Protein 3BOG (pdb70)

Nearest PDB structures (foldseek):
  3bog-assembly2_B  TM=1.007E+00  e=7.372E-20  Hypogastrura harveyi
  2pne-assembly1_A  TM=9.931E-01  e=6.401E-17  Hypogastrura harveyi
  7jjv-assembly1_A  TM=3.876E-01  e=1.246E-04  unclassified Entomobryomorpha
  3bog-assembly2_B  TM=9.927E-01  e=2.547E-17  Hypogastrura harveyi
  2pne-assembly1_A  TM=1.001E+00  e=1.362E-16  Hypogastrura harveyi

Foldseek 3Di:
DEFAEFAAFAEQETEAWAEWAEAAAPHEWHATHEWHAGDAPGETYEWHEWHAYNPPQHTYFWHHWYPYPHTYYTHHTHGD/DEFAEWAAFAEQETEEWAEWAAAAAPHEWHATHEWHAGDAPGEWYEWHEWHAYNPPQHTYHWHFTHPYPHTHHTHHTHGD/DKEVHWWDPVMGMGWGAVIGWGWGYDPIGIGIGVGTD/DKAVHWWDCVKGMGWGAVIGIGWGHDPIGIGIGVGTD

Structure (mmCIF, N/CA/C/O backbone):
data_3BOG
#
_entry.id   3BOG
#
_cell.length_a   28.640
_cell.length_b   32.359
_cell.length_c   59.699
_cell.angle_alpha   88.62
_cell.angle_beta   89.31
_cell.angle_gamma   72.84
#
_symmetry.space_group_name_H-M   'P 1'
#
loop_
_entity.id
_entity.type
_entity.pdbx_description
1 polymer '6.5 kDa glycine-rich antifreeze protein'
2 polymer '6.5 kDa glycine-rich antifreeze protein'
3 non-polymer 'UNKNOWN LIGAND'
4 water water
#
loop_
_atom_site.group_PDB
_atom_site.id
_atom_site.type_symbol
_atom_site.label_atom_id
_atom_site.label_alt_id
_atom_site.label_comp_id
_atom_site.label_asym_id
_atom_site.label_entity_id
_atom_site.label_seq_id
_atom_site.pdbx_PDB_ins_code
_atom_site.Cartn_x
_atom_site.Cartn_y
_atom_site.Cartn_z
_atom_site.occupancy
_atom_site.B_iso_or_equiv
_atom_site.auth_seq_id
_atom_site.auth_comp_id
_atom_site.auth_asym_id
_atom_site.auth_atom_id
_atom_site.pdbx_PDB_model_num
ATOM 1 N N . CYS A 1 1 ? 22.872 17.342 8.447 1.00 15.68 1 CYS A N 1
ATOM 2 C CA . CYS A 1 1 ? 21.903 18.417 8.698 1.00 12.73 1 CYS A CA 1
ATOM 3 C C . CYS A 1 1 ? 20.549 17.767 9.045 1.00 8.46 1 CYS A C 1
ATOM 4 O O . CYS A 1 1 ? 20.343 16.567 8.790 1.00 9.10 1 CYS A O 1
ATOM 7 N N . LYS A 1 2 ? 19.642 18.520 9.653 1.00 7.98 2 LYS A N 1
ATOM 8 C CA . LYS A 1 2 ? 18.334 18.003 10.059 1.00 6.24 2 LYS A CA 1
ATOM 9 C C . LYS A 1 2 ? 17.350 19.132 10.040 1.00 7.37 2 LYS A C 1
ATOM 10 O O . LYS A 1 2 ? 17.710 20.328 10.267 1.00 9.52 2 LYS A O 1
ATOM 21 N N . GLY A 1 3 ? 16.092 18.854 9.777 1.00 7.01 3 GLY A N 1
ATOM 22 C CA . GLY A 1 3 ? 15.062 19.834 9.841 1.00 7.00 3 GLY A CA 1
ATOM 23 C C . GLY A 1 3 ? 14.823 20.329 11.25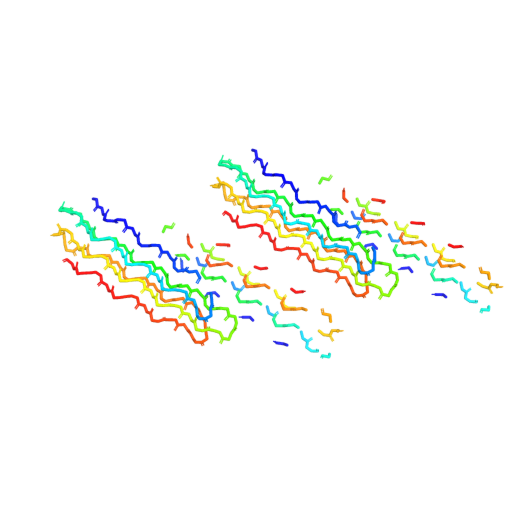1 1.00 6.23 3 GLY A C 1
ATOM 24 O O . GLY A 1 3 ? 15.221 19.692 12.253 1.00 6.95 3 GLY A O 1
ATOM 25 N N . ALA A 1 4 ? 14.156 21.472 11.372 1.00 5.90 4 ALA A N 1
ATOM 26 C CA . ALA A 1 4 ? 13.758 22.013 12.629 1.00 6.86 4 ALA A CA 1
ATOM 27 C C . ALA A 1 4 ? 12.849 21.078 13.377 1.00 5.31 4 ALA A C 1
ATOM 28 O O . ALA A 1 4 ? 12.018 20.374 12.776 1.00 7.60 4 ALA A O 1
ATOM 30 N N . ASP A 1 5 ? 12.946 21.042 14.694 1.00 5.10 5 ASP A N 1
ATOM 31 C CA . ASP A 1 5 ? 12.030 20.270 15.503 1.00 4.70 5 ASP A CA 1
ATOM 32 C C . ASP A 1 5 ? 10.728 21.025 15.669 1.00 4.59 5 ASP A C 1
ATOM 33 O O . ASP A 1 5 ? 10.682 22.258 15.665 1.00 6.03 5 ASP A O 1
ATOM 38 N N . GLY A 1 6 ? 9.647 20.301 15.869 1.00 4.73 6 GLY A N 1
ATOM 39 C CA . GLY A 1 6 ? 8.377 20.884 16.217 1.00 4.58 6 GLY A CA 1
ATOM 40 C C . GLY A 1 6 ? 8.369 21.405 17.633 1.00 4.55 6 GLY A C 1
ATOM 41 O O . GLY A 1 6 ? 9.023 20.846 18.542 1.00 4.69 6 GLY A O 1
ATOM 42 N N . ALA A 1 7 ? 7.631 22.479 17.887 1.00 4.24 7 ALA A N 1
ATOM 43 C CA . ALA A 1 7 ? 7.512 23.027 19.223 1.00 5.18 7 ALA A CA 1
ATOM 44 C C . ALA A 1 7 ? 6.920 22.032 20.191 1.00 4.78 7 ALA A C 1
ATOM 45 O O . ALA A 1 7 ? 5.916 21.340 19.879 1.00 5.25 7 ALA A O 1
ATOM 47 N N . HIS A 1 8 ? 7.499 21.910 21.376 1.00 4.63 8 HIS A N 1
ATOM 48 C CA . HIS A 1 8 ? 6.920 21.141 22.454 1.00 4.52 8 HIS A CA 1
ATOM 49 C C . HIS A 1 8 ? 5.640 21.740 22.910 1.00 4.96 8 HIS A C 1
ATOM 50 O O . HIS A 1 8 ? 5.536 22.962 23.077 1.00 6.73 8 HIS A O 1
ATOM 57 N N . GLY A 1 9 ? 4.643 20.917 23.193 1.00 4.76 9 GLY A N 1
ATOM 58 C CA . GLY A 1 9 ? 3.423 21.353 23.781 1.00 4.49 9 GLY A CA 1
ATOM 59 C C . GLY A 1 9 ? 3.613 21.807 25.213 1.00 5.34 9 GLY A C 1
ATOM 60 O O . GLY A 1 9 ? 4.661 21.598 25.817 1.00 6.45 9 GLY A O 1
ATOM 61 N N . VAL A 1 10 ? 2.613 22.464 25.787 1.00 4.70 10 VAL A N 1
ATOM 62 C CA . VAL A 1 10 ? 2.709 23.065 27.104 1.00 5.62 10 VAL A CA 1
ATOM 63 C C . VAL A 1 10 ? 1.554 22.588 27.950 1.00 4.47 10 VAL A C 1
ATOM 64 O O . VAL A 1 10 ? 0.518 22.060 27.456 1.00 4.09 10 VAL A O 1
ATOM 74 N N . GLY A 1 12 ? -1.637 22.312 30.417 1.00 5.70 12 GLY A N 1
ATOM 75 C CA . GLY A 1 12 ? -2.923 22.933 30.388 1.00 4.85 12 GLY A CA 1
ATOM 76 C C . GLY A 1 12 ? -4.033 21.967 30.633 1.00 4.95 12 GLY A C 1
ATOM 77 O O . GLY A 1 12 ? -3.872 20.960 31.333 1.00 6.08 12 GLY A O 1
ATOM 78 N N . CYS A 1 13 ? -5.207 22.230 30.090 1.00 5.70 13 CYS A N 1
ATOM 79 C CA . CYS A 1 13 ? -6.355 21.364 30.255 1.00 5.57 13 CYS A CA 1
ATOM 80 C C . CYS A 1 13 ? -7.154 21.302 28.955 1.00 5.72 13 CYS A C 1
ATOM 81 O O . CYS A 1 13 ? -8.144 21.998 28.819 1.00 6.37 13 CYS A O 1
ATOM 84 N N . PRO A 1 14 ? -6.762 20.456 27.995 1.00 4.73 14 PRO A N 1
ATOM 85 C CA . PRO A 1 14 ? -5.673 19.507 28.074 1.00 4.68 14 PRO A CA 1
ATOM 86 C C . PRO A 1 14 ? -4.305 20.099 27.818 1.00 4.46 14 PRO A C 1
ATOM 87 O O . PRO A 1 14 ? -4.161 21.213 27.268 1.00 4.39 14 PRO A O 1
ATOM 91 N N . GLY A 1 15 ? -3.248 19.376 28.139 1.00 4.03 15 GLY A N 1
ATOM 92 C CA . GLY A 1 15 ? -1.937 19.718 27.653 1.00 4.02 15 GLY A CA 1
ATOM 93 C C . GLY A 1 15 ? -1.961 19.778 26.159 1.00 3.65 15 GLY A C 1
ATOM 94 O O . GLY A 1 15 ? -2.695 19.015 25.499 1.00 4.19 15 GLY A O 1
ATOM 95 N N . THR A 1 16 ? -1.197 20.687 25.543 1.00 3.78 16 THR A N 1
ATOM 96 C CA . THR A 1 16 ? -1.338 20.910 24.116 1.00 3.94 16 THR A CA 1
ATOM 97 C C . THR A 1 16 ? -0.509 19.897 23.329 1.00 3.57 16 THR A C 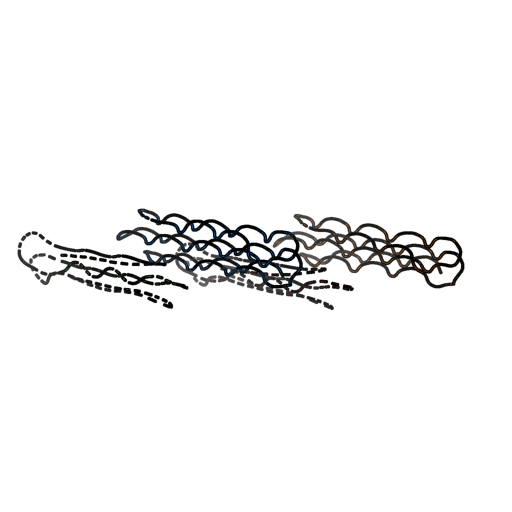1
ATOM 98 O O . THR A 1 16 ? 0.448 19.278 23.846 1.00 3.92 16 THR A O 1
ATOM 102 N N . ALA A 1 17 ? -0.872 19.667 22.077 1.00 4.14 17 ALA A N 1
ATOM 103 C CA . ALA A 1 17 ? -0.187 18.715 21.240 1.00 3.90 17 ALA A CA 1
ATOM 104 C C . ALA A 1 17 ? 1.188 19.213 20.893 1.00 3.90 17 ALA A C 1
ATOM 105 O O . ALA A 1 17 ? 1.381 20.407 20.566 1.00 4.95 17 ALA A O 1
ATOM 107 N N . GLY A 1 18 ? 2.184 18.350 20.873 1.00 3.82 18 GLY A N 1
ATOM 108 C CA . GLY A 1 18 ? 3.450 18.651 20.262 1.00 3.92 18 GLY A CA 1
ATOM 109 C C . GLY A 1 18 ? 3.286 18.817 18.782 1.00 3.42 18 GLY A C 1
ATOM 110 O O . GLY A 1 18 ? 2.454 18.154 18.153 1.00 4.54 18 GLY A O 1
ATOM 111 N N . ALA A 1 19 ? 4.068 19.697 18.160 1.00 4.25 19 ALA A N 1
ATOM 112 C CA . ALA A 1 19 ? 3.995 19.958 16.746 1.00 4.51 19 ALA A CA 1
ATOM 113 C C . ALA A 1 19 ? 4.788 18.940 15.947 1.00 3.95 19 ALA A C 1
ATOM 114 O O . ALA A 1 19 ? 5.820 18.431 16.401 1.00 4.01 19 ALA A O 1
ATOM 116 N N . ALA A 1 20 ? 4.387 18.618 14.712 1.00 5.29 20 ALA A N 1
ATOM 117 C CA . ALA A 1 20 ? 5.160 17.715 13.880 1.00 6.23 20 ALA A CA 1
ATOM 118 C C . ALA A 1 20 ? 6.519 18.305 13.580 1.00 6.38 20 ALA A C 1
ATOM 119 O O . ALA A 1 20 ? 6.658 19.527 13.403 1.00 6.93 20 ALA A O 1
ATOM 121 N N . GLY A 1 21 ? 7.550 17.480 13.501 1.00 5.61 21 GLY A N 1
ATOM 122 C CA . GLY A 1 21 ? 8.862 17.902 13.094 1.00 5.90 21 GLY A CA 1
ATOM 123 C C . GLY A 1 21 ? 8.860 18.334 11.662 1.00 5.42 21 GLY A C 1
ATOM 124 O O . GLY A 1 21 ? 8.047 17.885 10.845 1.00 7.01 21 GLY A O 1
ATOM 125 N N . SER A 1 22 ? 9.757 19.227 11.277 1.00 5.14 22 SER A N 1
ATOM 126 C CA . SER A 1 22 ? 9.858 19.671 9.894 1.00 6.00 22 SER A CA 1
ATOM 127 C C . SER A 1 22 ? 10.480 18.612 9.042 1.00 4.91 22 SER A C 1
ATOM 128 O O . SER A 1 22 ? 11.312 17.795 9.492 1.00 6.06 22 SER A O 1
ATOM 133 N N . VAL A 1 23 ? 10.127 18.581 7.771 1.00 5.95 23 VAL A N 1
ATOM 134 C CA . VAL A 1 23 ? 10.796 17.674 6.830 1.00 6.68 23 VAL A CA 1
ATOM 135 C C . VAL A 1 23 ? 12.245 18.079 6.722 1.00 7.22 23 VAL A C 1
ATOM 136 O O . VAL A 1 23 ? 12.583 19.276 6.788 1.00 8.46 23 VAL A O 1
ATOM 146 N N . GLY A 1 24 ? 13.149 17.146 6.551 1.00 7.04 24 GLY A N 1
ATOM 147 C CA . GLY A 1 24 ? 14.510 17.516 6.222 1.00 7.41 24 GLY A CA 1
ATOM 148 C C . GLY A 1 24 ? 14.620 18.250 4.913 1.00 6.99 24 GLY A C 1
ATOM 149 O O . GLY A 1 24 ? 13.905 17.926 3.953 1.00 8.06 24 GLY A O 1
ATOM 150 N N . GLY A 1 25 ? 15.492 19.245 4.811 1.00 7.29 25 GLY A N 1
ATOM 151 C CA . GLY A 1 25 ? 15.907 19.780 3.535 1.00 7.08 25 GLY A CA 1
ATOM 152 C C . GLY A 1 25 ? 16.573 18.721 2.693 1.00 6.85 25 GLY A C 1
ATOM 153 O O . GLY A 1 25 ? 16.892 17.640 3.179 1.00 7.45 25 GLY A O 1
ATOM 154 N N . PRO A 1 26 ? 16.766 18.997 1.416 1.00 6.21 26 PRO A N 1
ATOM 155 C CA . PRO A 1 26 ? 17.431 18.054 0.571 1.00 6.35 26 PRO A CA 1
ATOM 156 C C . PRO A 1 26 ? 18.740 17.593 1.171 1.00 6.48 26 PRO A C 1
ATOM 157 O O . PRO A 1 26 ? 19.637 18.399 1.433 1.00 8.42 26 PRO A O 1
ATOM 161 N N . GLY A 1 27 ? 18.912 16.300 1.414 1.00 7.14 27 GLY A N 1
ATOM 162 C CA . GLY A 1 27 ? 20.138 15.763 1.989 1.00 8.15 27 GLY A CA 1
ATOM 163 C C . GLY A 1 27 ? 20.182 15.726 3.495 1.00 8.22 27 GLY A C 1
ATOM 164 O O . GLY A 1 27 ? 21.202 15.338 4.050 1.00 8.39 27 GLY A O 1
ATOM 165 N N . CYS A 1 28 ? 19.110 16.101 4.189 1.00 6.80 28 CYS A N 1
ATOM 166 C CA . CYS A 1 28 ? 19.063 16.214 5.635 1.00 6.49 28 CYS A CA 1
ATOM 167 C C . CYS A 1 28 ? 18.081 15.249 6.262 1.00 6.31 28 CYS A C 1
ATOM 168 O O . CYS A 1 28 ? 17.120 14.808 5.620 1.00 7.86 28 CYS A O 1
ATOM 171 N N . ASP A 1 29 ? 18.263 14.957 7.542 1.00 5.69 29 ASP A N 1
ATOM 172 C CA . ASP A 1 29 ? 17.369 14.140 8.311 1.00 4.79 29 ASP A CA 1
ATOM 173 C C . ASP A 1 29 ? 16.119 14.924 8.706 1.00 5.23 29 ASP A C 1
ATOM 174 O O . ASP A 1 29 ? 16.114 16.171 8.699 1.00 6.09 29 ASP A O 1
ATOM 179 N N . GLY A 1 30 ? 15.051 14.234 9.094 1.00 5.82 30 GLY A N 1
ATOM 180 C CA . GLY A 1 30 ? 13.853 14.861 9.565 1.00 5.35 30 GLY A CA 1
ATOM 181 C C . GLY A 1 30 ? 13.968 15.482 10.935 1.00 5.60 30 GLY A C 1
ATOM 182 O O . GLY A 1 30 ? 14.748 15.042 11.780 1.00 6.45 30 GLY A O 1
ATOM 183 N N . GLY A 1 31 ? 13.215 16.550 11.198 1.00 5.84 31 GLY A N 1
ATOM 184 C CA . GLY A 1 31 ? 13.148 17.125 12.526 1.00 4.97 31 GLY A CA 1
ATOM 185 C C . GLY A 1 31 ? 12.302 16.295 13.461 1.00 4.04 31 GLY A C 1
ATOM 186 O O . GLY A 1 31 ? 11.400 15.548 13.024 1.00 5.54 31 GLY A O 1
ATOM 187 N N . HIS A 1 32 ? 12.541 16.391 14.758 1.00 3.77 32 HIS A N 1
ATOM 188 C CA . HIS A 1 32 ? 11.791 15.649 15.755 1.00 4.22 32 HIS A CA 1
ATOM 189 C C . HIS A 1 32 ? 10.474 16.295 16.050 1.00 3.65 32 HIS A C 1
ATOM 190 O O . HIS A 1 32 ? 10.368 17.543 16.079 1.00 4.59 32 HIS A O 1
ATOM 197 N N . GLY A 1 33 ? 9.453 15.515 16.342 1.00 4.77 33 GLY A N 1
ATOM 198 C CA . GLY A 1 33 ? 8.215 16.062 16.791 1.00 3.57 33 GLY A CA 1
ATOM 199 C C . GLY A 1 33 ? 8.311 16.617 18.191 1.00 4.03 33 GLY A C 1
ATOM 200 O O . GLY A 1 33 ? 9.120 16.150 19.012 1.00 4.94 33 GLY A O 1
ATOM 201 N N . GLY A 1 34 ? 7.533 17.624 18.521 1.00 3.49 34 GLY A N 1
ATOM 202 C CA . GLY A 1 34 ? 7.481 18.151 19.858 1.00 3.58 34 GLY A CA 1
ATOM 203 C C . GLY A 1 34 ? 6.835 17.179 20.815 1.00 3.06 34 GLY A C 1
ATOM 204 O O . GLY A 1 34 ? 5.948 16.372 20.447 1.00 3.54 34 GLY A O 1
ATOM 205 N N . ASN A 1 35 ? 7.226 17.223 22.078 1.00 3.14 35 ASN A N 1
ATOM 206 C CA . ASN A 1 35 ? 6.579 16.455 23.105 1.00 3.22 35 ASN A CA 1
ATOM 207 C C . ASN A 1 35 ? 5.187 17.025 23.374 1.00 3.78 35 ASN A C 1
ATOM 208 O O . ASN A 1 35 ? 4.923 18.201 23.124 1.00 5.60 35 ASN A O 1
ATOM 213 N N . GLY A 1 36 ? 4.266 16.233 23.886 1.00 3.41 36 GLY A N 1
ATOM 214 C CA . GLY A 1 36 ? 2.973 16.720 24.301 1.00 3.61 36 GLY A CA 1
ATOM 215 C C . GLY A 1 36 ? 2.989 17.376 25.645 1.00 4.16 36 GLY A C 1
ATOM 216 O O . GLY A 1 36 ? 3.776 16.994 26.517 1.00 4.78 36 GLY A O 1
ATOM 217 N N . GLY A 1 37 ? 2.155 18.388 25.871 1.00 3.92 37 GLY A N 1
ATOM 218 C CA . GLY A 1 37 ? 2.086 19.058 27.143 1.00 4.06 37 GLY A CA 1
ATOM 219 C C . GLY A 1 37 ? 1.444 18.206 28.218 1.00 3.06 37 GLY A C 1
ATOM 220 O O . GLY A 1 37 ? 0.576 17.378 27.943 1.00 4.10 37 GLY A O 1
ATOM 221 N N . ASN A 1 38 ? 1.802 18.401 29.462 1.00 4.07 38 ASN A N 1
ATOM 222 C CA . ASN A 1 38 ? 1.227 17.678 30.566 1.00 4.26 38 ASN A CA 1
ATOM 223 C C . ASN A 1 38 ? -0.095 18.270 30.992 1.00 4.22 38 ASN A C 1
ATOM 224 O O . ASN A 1 38 ? -0.296 19.469 30.975 1.00 5.97 38 ASN A O 1
ATOM 229 N N . GLY A 1 39 ? -1.036 17.452 31.424 1.00 4.52 39 GLY A N 1
ATOM 230 C CA . GLY A 1 39 ? -2.320 17.892 31.900 1.00 4.34 39 GLY A CA 1
ATOM 231 C C . GLY A 1 39 ? -2.343 18.227 33.365 1.00 4.46 39 GLY A C 1
ATOM 232 O O . GLY A 1 39 ? -1.711 17.561 34.181 1.00 5.59 39 GLY A O 1
ATOM 233 N N . ASN A 1 40 ? -3.082 19.254 33.754 1.00 4.58 40 ASN A N 1
ATOM 234 C CA . ASN A 1 40 ? -3.410 19.527 35.131 1.00 5.06 40 ASN A CA 1
ATOM 235 C C . ASN A 1 40 ? -4.358 18.414 35.635 1.00 4.53 40 ASN A C 1
ATOM 236 O O . ASN A 1 40 ? -4.839 17.572 34.844 1.00 5.44 40 ASN A O 1
ATOM 241 N N . PRO A 1 41 ? -4.587 18.322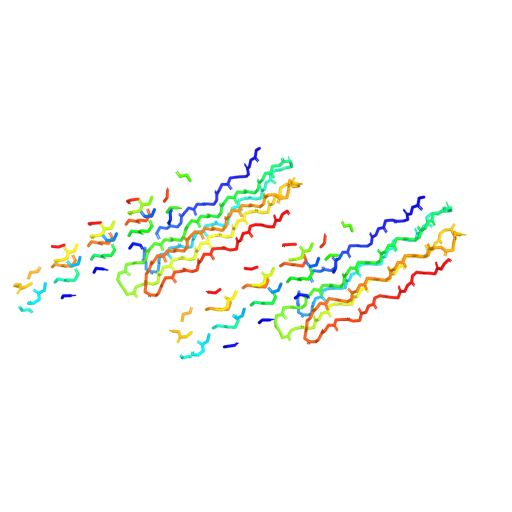 36.949 1.00 4.95 41 PRO A N 1
ATOM 242 C CA . PRO A 1 41 ? -5.421 17.255 37.487 1.00 5.46 41 PRO A CA 1
ATOM 243 C C . PRO A 1 41 ? -6.756 17.192 36.793 1.00 5.46 41 PRO A C 1
ATOM 244 O O . PRO A 1 41 ? -7.427 18.233 36.575 1.00 6.34 41 PRO A O 1
ATOM 248 N N . GLY A 1 42 ? -7.171 16.005 36.394 1.00 5.69 42 GLY A N 1
ATOM 249 C CA . GLY A 1 42 ? -8.442 15.783 35.744 1.00 6.26 42 GLY A CA 1
ATOM 250 C C . GLY A 1 42 ? -8.396 15.999 34.243 1.00 5.32 42 GLY A C 1
ATOM 251 O O . GLY A 1 42 ? -9.412 15.766 33.556 1.00 6.47 42 GLY A O 1
ATOM 252 N N . CYS A 1 43 ? -7.261 16.422 33.690 1.00 4.78 43 CYS A N 1
ATOM 253 C CA . CYS A 1 43 ? -7.112 16.866 32.306 1.00 5.04 43 CYS A CA 1
ATOM 254 C C . CYS A 1 43 ? -6.231 15.928 31.511 1.00 3.98 43 CYS A C 1
ATOM 255 O O . CYS A 1 43 ? -5.229 15.412 32.045 1.00 5.46 43 CYS A O 1
ATOM 258 N N . ALA A 1 44 ? -6.520 15.717 30.244 1.00 4.32 44 ALA A N 1
ATOM 259 C CA . ALA A 1 44 ? -5.702 14.909 29.376 1.00 3.68 44 ALA A CA 1
ATOM 260 C C . ALA A 1 44 ? -4.343 15.517 29.099 1.00 4.12 44 ALA A C 1
ATOM 261 O O . ALA A 1 44 ? -4.170 16.762 29.087 1.00 4.47 44 ALA A O 1
ATOM 263 N N . GLY A 1 45 ? -3.359 14.675 28.850 1.00 4.17 45 GLY A N 1
ATOM 264 C CA . GLY A 1 45 ? -2.107 15.052 28.288 1.00 4.03 45 GLY A CA 1
ATOM 265 C C . GLY A 1 45 ? -2.108 15.169 26.783 1.00 4.42 45 GLY A C 1
ATOM 266 O O . GLY A 1 45 ? -2.888 14.523 26.088 1.00 4.90 45 GLY A O 1
ATOM 267 N N . GLY A 1 46 ? -1.222 15.953 26.228 1.00 3.85 46 GLY A N 1
ATOM 268 C CA . GLY A 1 46 ? -1.144 16.130 24.794 1.00 3.98 46 GLY A CA 1
ATOM 269 C C . GLY A 1 46 ? -0.400 15.037 24.064 1.00 3.32 46 GLY A C 1
ATOM 270 O O . GLY A 1 46 ? 0.510 14.390 24.591 1.00 4.48 46 GLY A O 1
ATOM 271 N N . VAL A 1 47 ? -0.758 14.811 22.813 1.00 3.19 47 VAL A N 1
ATOM 272 C CA . VAL A 1 47 ? -0.067 13.900 21.950 1.00 3.13 47 VAL A CA 1
ATOM 273 C C . VAL A 1 47 ? 1.293 14.436 21.576 1.00 3.53 47 VAL A C 1
ATOM 274 O O . VAL A 1 47 ? 1.493 15.659 21.458 1.00 4.10 47 VAL A O 1
ATOM 278 N N . GLY A 1 48 ? 2.268 13.573 21.389 1.00 3.41 48 GLY A N 1
ATOM 279 C CA . GLY A 1 48 ? 3.507 13.936 20.766 1.00 2.82 48 GLY A CA 1
ATOM 280 C C . GLY A 1 48 ? 3.346 14.223 19.306 1.00 3.77 48 GLY A C 1
ATOM 281 O O . GLY A 1 48 ? 2.531 13.604 18.630 1.00 4.95 48 GLY A O 1
ATOM 282 N N . GLY A 1 49 ? 4.131 15.128 18.736 1.00 3.02 49 GLY A N 1
ATOM 283 C CA . GLY A 1 49 ? 4.103 15.395 17.328 1.00 4.20 49 GLY A CA 1
ATOM 284 C C . GLY A 1 49 ? 4.736 14.304 16.512 1.00 4.00 49 GLY 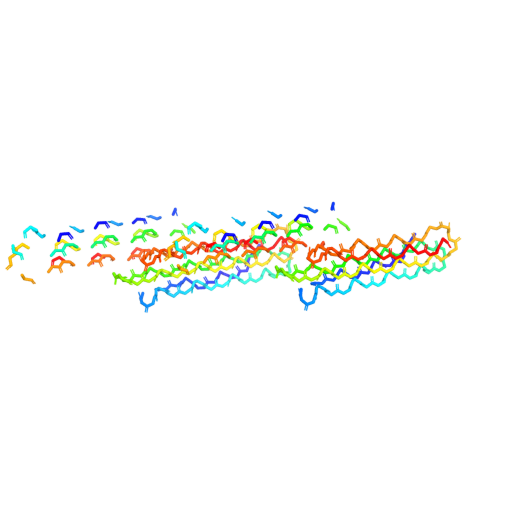A C 1
ATOM 285 O O . GLY A 1 49 ? 5.675 13.620 16.952 1.00 4.58 49 GLY A O 1
ATOM 286 N N . ALA A 1 50 ? 4.293 14.113 15.269 1.00 5.15 50 ALA A N 1
ATOM 287 C CA . ALA A 1 50 ? 4.952 13.180 14.357 1.00 6.09 50 ALA A CA 1
ATOM 288 C C . ALA A 1 50 ? 6.345 13.675 14.032 1.00 5.86 50 ALA A C 1
ATOM 289 O O . ALA A 1 50 ? 6.581 14.866 13.907 1.00 6.94 50 ALA A O 1
ATOM 291 N N . GLY A 1 51 ? 7.304 12.782 13.902 1.00 5.63 51 GLY A N 1
ATOM 292 C CA . GLY A 1 51 ? 8.585 13.162 13.345 1.00 5.44 51 GLY A CA 1
ATOM 293 C C . GLY A 1 51 ? 8.459 13.610 11.906 1.00 4.66 51 GLY A C 1
ATOM 294 O O . GLY A 1 51 ? 7.568 13.178 11.165 1.00 6.00 51 GLY A O 1
ATOM 295 N N . GLY A 1 52 ? 9.335 14.486 11.439 1.00 5.05 52 GLY A N 1
ATOM 296 C CA . GLY A 1 52 ? 9.362 14.913 10.055 1.00 5.64 52 GLY A CA 1
ATOM 297 C C . GLY A 1 52 ? 9.988 13.876 9.136 1.00 6.25 52 GLY A C 1
ATOM 298 O O . GLY A 1 52 ? 10.918 13.153 9.528 1.00 6.57 52 GLY A O 1
ATOM 299 N N . ALA A 1 53 ? 9.540 13.794 7.900 1.00 5.99 53 ALA A N 1
ATOM 300 C CA . ALA A 1 53 ? 10.126 12.902 6.932 1.00 6.16 53 ALA A CA 1
ATOM 301 C C . ALA A 1 53 ? 11.539 13.318 6.602 1.00 5.53 53 ALA A C 1
ATOM 302 O O . ALA A 1 53 ? 11.893 14.505 6.630 1.00 6.79 53 ALA A O 1
ATOM 304 N N . SER A 1 54 ? 12.382 12.378 6.235 1.00 6.95 54 SER A N 1
ATOM 305 C CA . SER A 1 54 ? 13.753 12.673 5.828 1.00 6.78 54 SER A CA 1
ATOM 306 C C . SER A 1 54 ? 13.801 13.437 4.493 1.00 7.78 54 SER A C 1
ATOM 307 O O . SER A 1 54 ? 12.868 13.388 3.686 1.00 8.81 54 SER A O 1
ATOM 312 N N . GLY A 1 55 ? 14.893 14.138 4.221 1.00 7.86 55 GLY A N 1
ATOM 313 C CA . GLY A 1 55 ? 15.164 14.775 2.942 1.00 7.71 55 GLY A CA 1
ATOM 314 C C . GLY A 1 55 ? 15.997 13.889 2.036 1.00 7.14 55 GLY A C 1
ATOM 315 O O . GLY A 1 55 ? 16.841 14.377 1.258 1.00 9.63 55 GLY A O 1
ATOM 316 N N . GLY A 1 56 ? 15.824 12.573 2.098 1.00 7.13 56 GLY A N 1
ATOM 317 C CA . GLY A 1 56 ? 16.493 11.602 1.239 1.00 7.95 56 GLY A CA 1
ATOM 318 C C . GLY A 1 56 ? 17.494 10.746 1.942 1.00 7.18 56 GLY A C 1
ATOM 319 O O . GLY A 1 56 ? 18.023 9.796 1.353 1.00 8.74 56 GLY A O 1
ATOM 320 N N . THR A 1 57 ? 17.806 10.992 3.213 1.00 7.48 57 THR A N 1
ATOM 321 C CA . THR A 1 57 ? 18.830 10.249 3.953 1.00 7.74 57 THR A CA 1
ATOM 322 C C . THR A 1 57 ? 18.319 8.933 4.504 1.00 9.02 57 THR A C 1
ATOM 323 O O . THR A 1 57 ? 19.108 8.072 4.871 1.00 11.23 57 THR A O 1
ATOM 327 N N . GLY A 1 58 ? 17.017 8.738 4.628 1.00 8.43 58 GLY A N 1
ATOM 328 C CA . GLY A 1 58 ? 16.466 7.568 5.280 1.00 8.31 58 GLY A CA 1
ATOM 329 C C . GLY A 1 58 ? 16.315 7.741 6.767 1.00 7.79 58 GLY A C 1
ATOM 330 O O . GLY A 1 58 ? 15.897 6.777 7.446 1.00 9.39 58 GLY A O 1
ATOM 331 N N . VAL A 1 59 ? 16.579 8.923 7.330 1.00 7.01 59 VAL A N 1
ATOM 332 C CA . VAL A 1 59 ? 16.504 9.165 8.754 1.00 7.18 59 VAL A CA 1
ATOM 333 C C . VAL A 1 59 ? 15.381 10.140 9.030 1.00 5.97 59 VAL A C 1
ATOM 334 O O . VAL A 1 59 ? 15.526 11.369 8.863 1.00 7.21 59 VAL A O 1
ATOM 338 N N . GLY A 1 60 ? 14.224 9.634 9.420 1.00 6.46 60 GLY A N 1
ATOM 339 C CA . GLY A 1 60 ? 13.113 10.456 9.813 1.00 6.68 60 GLY A CA 1
ATOM 340 C C . GLY A 1 60 ? 13.287 10.987 11.214 1.00 7.44 60 GLY A C 1
ATOM 341 O O . GLY A 1 60 ? 14.074 10.444 11.985 1.00 8.57 60 GLY A O 1
ATOM 342 N N . GLY A 1 61 ? 12.599 12.055 11.606 1.00 6.02 61 GLY A N 1
ATOM 343 C CA . GLY A 1 61 ? 12.625 12.511 12.975 1.00 4.83 61 GLY A CA 1
ATOM 344 C C . GLY A 1 61 ? 11.898 11.576 13.897 1.00 4.88 61 GLY A C 1
ATOM 345 O O . GLY A 1 61 ? 11.084 10.742 13.489 1.00 6.79 61 GLY A O 1
ATOM 346 N N . ARG A 1 62 ? 12.175 11.679 15.177 1.00 5.05 62 ARG A N 1
ATOM 347 C CA . ARG A 1 62 ? 11.453 10.928 16.184 1.00 5.01 62 ARG A CA 1
ATOM 348 C C . ARG A 1 62 ? 10.122 11.532 16.469 1.00 4.71 62 ARG A C 1
ATOM 349 O O . ARG A 1 62 ? 9.963 12.766 16.430 1.00 6.83 62 ARG A O 1
ATOM 357 N N . GLY A 1 63 ? 9.125 10.714 16.783 1.00 4.38 63 GLY A N 1
ATOM 358 C CA . GLY A 1 63 ? 7.895 11.182 17.320 1.00 4.15 63 GLY A CA 1
ATOM 359 C C . GLY A 1 63 ? 8.100 11.778 18.681 1.00 4.58 63 GLY A C 1
ATOM 360 O O . GLY A 1 63 ? 8.910 11.285 19.472 1.00 4.18 63 GLY A O 1
ATOM 361 N N . GLY A 1 64 ? 7.355 12.802 19.051 1.00 4.23 64 GLY A N 1
ATOM 362 C CA . GLY A 1 64 ? 7.437 13.386 20.361 1.00 4.21 64 GLY A CA 1
ATOM 363 C C . GLY A 1 64 ? 6.898 12.475 21.435 1.00 3.13 64 GLY A C 1
ATOM 364 O O . GLY A 1 64 ? 6.111 11.548 21.181 1.00 4.26 64 GLY A O 1
ATOM 365 N N . LYS A 1 65 ? 7.325 12.695 22.666 1.00 3.38 65 LYS A N 1
ATOM 366 C CA . LYS A 1 65 ? 6.847 11.968 23.819 1.00 4.40 65 LYS A CA 1
ATOM 367 C C . LYS A 1 65 ? 5.532 12.536 24.294 1.00 3.28 65 LYS A C 1
ATOM 368 O O . LYS A 1 65 ? 5.410 13.728 24.579 1.00 5.25 65 LYS A O 1
ATOM 374 N N . GLY A 1 66 ? 4.511 11.710 24.472 1.00 3.80 66 GLY A N 1
ATOM 375 C CA . GLY A 1 66 ? 3.229 12.165 24.956 1.00 4.09 66 GLY A CA 1
ATOM 376 C C . GLY A 1 66 ? 3.273 12.720 26.352 1.00 4.41 66 GLY A C 1
ATOM 377 O O . GLY A 1 66 ? 4.053 12.286 27.197 1.00 4.17 66 GLY A O 1
ATOM 378 N N . GLY A 1 67 ? 2.431 13.703 26.632 1.00 4.60 67 GLY A N 1
ATOM 379 C CA . GLY A 1 67 ? 2.332 14.303 27.927 1.00 4.73 67 GLY A CA 1
ATOM 380 C C . GLY A 1 67 ? 1.595 13.458 28.912 1.00 4.85 67 GLY A C 1
ATOM 381 O O . GLY A 1 67 ? 0.660 12.710 28.569 1.00 6.55 67 GLY A O 1
ATOM 382 N N . SER A 1 68 ? 1.944 13.492 30.184 1.00 6.22 68 SER A N 1
ATOM 383 C CA . SER A 1 68 ? 1.142 12.741 31.151 1.00 6.01 68 SER A CA 1
ATOM 384 C C . SER A 1 68 ? -0.076 13.528 31.490 1.00 6.21 68 SER A C 1
ATOM 385 O O . SER A 1 68 ? -0.162 14.742 31.263 1.00 8.48 68 SER A O 1
ATOM 388 N N . GLY A 1 69 ? -1.047 12.886 32.069 1.00 6.85 69 GLY A N 1
ATOM 389 C CA . GLY A 1 69 ? -2.277 13.493 32.431 1.00 6.24 69 GLY A CA 1
ATOM 390 C C . GLY A 1 69 ? -3.280 12.437 32.735 1.00 7.26 69 GLY A C 1
ATOM 391 O O . GLY A 1 69 ? -2.928 11.299 33.049 1.00 9.72 69 GLY A O 1
ATOM 392 N N . THR A 1 70 ? -4.542 12.785 32.632 1.00 6.95 70 THR A N 1
ATOM 393 C CA . THR A 1 70 ? -5.664 11.993 32.968 1.00 7.06 70 THR A CA 1
ATOM 394 C C . THR A 1 70 ? -6.605 12.036 31.752 1.00 5.36 70 THR A C 1
ATOM 395 O O . THR A 1 70 ? -7.560 12.835 31.725 1.00 6.20 70 THR A O 1
ATOM 399 N N . PRO A 1 71 ? -6.361 11.203 30.724 1.00 5.74 71 PRO A N 1
ATOM 400 C CA . PRO A 1 71 ? -5.242 10.286 30.559 1.00 7.02 71 PRO A CA 1
ATOM 401 C C . PRO A 1 71 ? -4.018 10.864 29.860 1.00 6.02 71 PRO A C 1
ATOM 402 O O . PRO A 1 71 ? -4.071 11.953 29.265 1.00 6.67 71 PRO A O 1
ATOM 406 N N . LYS A 1 72 ? -2.922 10.116 29.870 1.00 6.64 72 LYS A N 1
ATOM 407 C CA . LYS A 1 72 ? -1.696 10.461 29.177 1.00 7.54 72 LYS A CA 1
ATOM 408 C C . LYS A 1 72 ? -1.877 10.486 27.686 1.00 6.91 72 LYS A C 1
ATOM 409 O O . LYS A 1 72 ? -2.635 9.703 27.127 1.00 9.53 72 LYS A O 1
ATOM 414 N N . GLY A 1 73 ? -1.177 11.361 26.990 1.00 5.56 73 GLY A N 1
ATOM 415 C CA . GLY A 1 73 ? -1.167 11.401 25.546 1.00 5.12 73 GLY A CA 1
ATOM 416 C C . GLY A 1 73 ? -0.312 10.308 24.931 1.00 4.98 73 GLY A C 1
ATOM 417 O O . GLY A 1 73 ? 0.617 9.773 25.574 1.00 7.02 73 GLY A O 1
ATOM 418 N N . ALA A 1 74 ? -0.563 9.960 23.674 1.00 4.91 74 ALA A N 1
ATOM 419 C CA . ALA A 1 74 ? 0.267 9.031 22.925 1.00 4.29 74 ALA A CA 1
ATOM 420 C C . ALA A 1 74 ? 1.563 9.680 22.462 1.00 4.13 74 ALA A C 1
ATOM 421 O O . ALA A 1 74 ? 1.630 10.904 22.271 1.00 4.83 74 ALA A O 1
ATOM 423 N N . ASP A 1 75 ? 2.613 8.889 22.222 1.00 4.98 75 ASP A N 1
ATOM 424 C CA . ASP A 1 75 ? 3.771 9.342 21.508 1.00 4.31 75 ASP A CA 1
ATOM 425 C C . ASP A 1 75 ? 3.438 9.558 20.047 1.00 5.28 75 ASP A C 1
ATOM 426 O O . ASP A 1 75 ? 2.536 8.902 19.493 1.00 7.62 75 ASP A O 1
ATOM 431 N N . GLY A 1 76 ? 4.150 10.440 19.362 1.00 5.30 76 GLY A N 1
ATOM 432 C CA . GLY A 1 76 ? 3.946 10.649 17.952 1.00 5.72 76 GLY A CA 1
ATOM 433 C C . GLY A 1 76 ? 4.523 9.554 17.100 1.00 5.27 76 GLY A C 1
ATOM 434 O O . GLY A 1 76 ? 5.429 8.822 17.532 1.00 6.40 76 GLY A O 1
ATOM 435 N N . ALA A 1 77 ? 4.051 9.411 15.866 1.00 5.58 77 ALA A N 1
ATOM 436 C CA . ALA A 1 77 ? 4.680 8.542 14.867 1.00 5.46 77 ALA A CA 1
ATOM 437 C C . ALA A 1 77 ? 6.105 9.032 14.542 1.00 6.22 77 ALA A C 1
ATOM 438 O O . ALA A 1 77 ? 6.349 10.231 14.522 1.00 6.79 77 ALA A O 1
ATOM 440 N N . PRO A 1 78 ? 7.030 8.129 14.234 1.00 8.16 78 PRO A N 1
ATOM 441 C CA . PRO A 1 78 ? 8.312 8.592 13.680 1.00 8.39 78 PRO A CA 1
ATOM 442 C C . PRO A 1 78 ? 8.133 9.054 12.269 1.00 6.63 78 PRO A C 1
ATOM 443 O O . PRO A 1 78 ? 7.172 8.641 11.595 1.00 7.16 78 PRO A O 1
ATOM 447 N N . GLY A 1 79 ? 9.025 9.906 11.778 1.00 7.32 79 GLY A N 1
ATOM 448 C CA . GLY A 1 79 ? 8.974 10.385 10.447 1.00 6.95 79 GLY A CA 1
ATOM 449 C C . GLY A 1 79 ? 9.369 9.345 9.435 1.00 6.67 79 GLY A C 1
ATOM 450 O O . GLY A 1 79 ? 10.170 8.458 9.717 1.00 7.92 79 GLY A O 1
ATOM 451 N N . ALA A 1 80 ? 8.829 9.418 8.230 1.00 7.56 80 ALA A N 1
ATOM 452 C CA . ALA A 1 80 ? 9.149 8.488 7.177 1.00 7.82 80 ALA A CA 1
ATOM 453 C C . ALA A 1 80 ? 10.608 8.632 6.767 1.00 7.63 80 ALA A C 1
ATOM 454 O O . ALA A 1 80 ? 11.186 9.729 6.822 1.00 9.69 80 ALA A O 1
ATOM 456 N N . PRO A 1 81 ? 11.218 7.535 6.357 1.00 8.41 81 PRO A N 1
ATOM 457 C CA . PRO A 1 81 ? 12.600 7.576 5.879 1.00 10.24 81 PRO A CA 1
ATOM 458 C C . PRO A 1 81 ? 12.717 8.373 4.589 1.00 13.93 81 PRO A C 1
ATOM 459 O O . PRO A 1 81 ? 11.720 8.699 3.936 1.00 15.43 81 PRO A O 1
ATOM 464 N N . CYS B 1 1 ? 18.115 -0.215 -21.489 1.00 16.57 1 CYS B N 1
ATOM 465 C CA . CYS B 1 1 ? 17.267 0.918 -21.049 1.00 13.99 1 CYS B CA 1
ATOM 466 C C . CYS B 1 1 ? 15.844 0.434 -20.777 1.00 10.45 1 CYS B C 1
ATOM 467 O O . CYS B 1 1 ? 15.447 -0.660 -21.255 1.00 10.06 1 CYS B O 1
ATOM 470 N N . LYS B 1 2 ? 15.056 1.199 -20.027 1.00 8.73 2 LYS B N 1
ATOM 471 C CA . LYS B 1 2 ? 13.698 0.849 -19.698 1.00 7.44 2 LYS B CA 1
ATOM 472 C C . LYS B 1 2 ? 12.892 2.100 -19.528 1.00 6.27 2 LYS B C 1
ATOM 473 O O . LYS B 1 2 ? 13.402 3.183 -19.124 1.00 8.49 2 LYS B O 1
ATOM 484 N N . GLY B 1 3 ? 11.629 2.038 -19.800 1.00 6.57 3 GLY B N 1
ATOM 485 C CA . GLY B 1 3 ? 10.729 3.092 -19.499 1.00 5.92 3 GLY B CA 1
ATOM 486 C C . GLY B 1 3 ? 10.652 3.349 -18.021 1.00 5.28 3 GLY B C 1
ATOM 487 O O . GLY B 1 3 ? 10.904 2.438 -17.211 1.00 5.93 3 GLY B O 1
ATOM 488 N N . ALA B 1 4 ? 10.286 4.555 -17.615 1.00 5.21 4 ALA B N 1
ATOM 489 C CA . ALA B 1 4 ? 10.106 4.894 -16.220 1.00 5.35 4 ALA B CA 1
ATOM 490 C C . ALA B 1 4 ? 8.939 4.142 -15.609 1.00 5.00 4 ALA B C 1
ATOM 491 O O . ALA B 1 4 ? 7.933 3.827 -16.285 1.00 5.15 4 ALA B O 1
ATOM 493 N N . ASP B 1 5 ? 9.014 3.840 -14.332 1.00 4.52 5 ASP B N 1
ATOM 494 C CA . ASP B 1 5 ? 7.939 3.186 -13.623 1.00 4.83 5 ASP B CA 1
ATOM 495 C C . ASP B 1 5 ? 6.834 4.168 -13.338 1.00 4.83 5 ASP B C 1
ATOM 496 O O . ASP B 1 5 ? 7.044 5.389 -13.318 1.00 8.10 5 ASP B O 1
ATOM 501 N N . GLY B 1 6 ? 5.625 3.685 -13.101 1.00 5.20 6 GLY B N 1
ATOM 502 C CA . GLY B 1 6 ? 4.5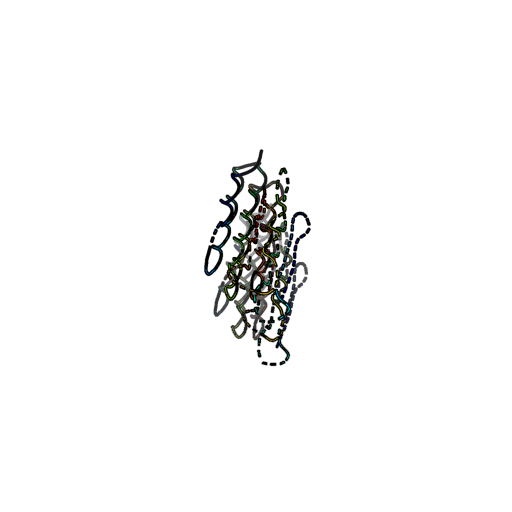19 4.513 -12.724 1.00 5.35 6 GLY B CA 1
ATOM 503 C C . GLY B 1 6 ? 4.506 4.854 -11.267 1.00 5.43 6 GLY B C 1
ATOM 504 O O . GLY B 1 6 ? 4.965 4.069 -10.408 1.00 5.99 6 GLY B O 1
ATOM 505 N N . ALA B 1 7 ? 3.965 6.004 -10.929 1.00 5.86 7 ALA B N 1
ATOM 506 C CA . ALA B 1 7 ? 3.808 6.421 -9.547 1.00 5.91 7 ALA B CA 1
ATOM 507 C C . ALA B 1 7 ? 2.901 5.484 -8.773 1.00 6.66 7 ALA B C 1
ATOM 508 O O . ALA B 1 7 ? 1.863 5.036 -9.276 1.00 5.71 7 ALA B O 1
ATOM 510 N N . HIS B 1 8 ? 3.235 5.189 -7.529 1.00 5.68 8 HIS B N 1
ATOM 511 C CA . HIS B 1 8 ? 2.363 4.445 -6.653 1.00 5.51 8 HIS B CA 1
ATOM 512 C C . HIS B 1 8 ? 1.185 5.268 -6.236 1.00 5.74 8 HIS B C 1
ATOM 513 O O . HIS B 1 8 ? 1.312 6.479 -5.971 1.00 8.11 8 HIS B O 1
ATOM 520 N N . GLY B 1 9 ? 0.018 4.640 -6.077 1.00 5.06 9 GLY B N 1
ATOM 521 C CA . GLY B 1 9 ? -1.144 5.282 -5.516 1.00 5.42 9 GLY B CA 1
ATOM 522 C C . GLY B 1 9 ? -0.914 5.659 -4.065 1.00 4.95 9 GLY B C 1
ATOM 523 O O . GLY B 1 9 ? 0.035 5.217 -3.419 1.00 6.51 9 GLY B O 1
ATOM 524 N N . VAL B 1 10 ? -1.823 6.430 -3.507 1.00 5.90 10 VAL B N 1
ATOM 525 C CA . VAL B 1 10 ? -1.748 6.912 -2.145 1.00 6.24 10 VAL B CA 1
ATOM 526 C C . VAL B 1 10 ? -2.990 6.497 -1.331 1.00 6.72 10 VAL B C 1
ATOM 527 O O . VAL B 1 10 ? -3.996 6.023 -1.869 1.00 7.40 10 VAL B O 1
ATOM 537 N N . GLY B 1 12 ? -6.372 6.413 0.814 1.00 8.49 12 GLY B N 1
ATOM 538 C CA . GLY B 1 12 ? -7.646 7.050 0.648 1.00 10.00 12 GLY B CA 1
ATOM 539 C C . GLY B 1 12 ? -8.792 6.134 0.981 1.00 8.23 12 GLY B C 1
ATOM 540 O O . GLY B 1 12 ? -8.617 5.104 1.618 1.00 9.12 12 GLY B O 1
ATOM 541 N N . CYS B 1 13 ? -9.988 6.454 0.502 1.00 9.48 13 CYS B N 1
ATOM 542 C CA . CYS B 1 13 ? -11.172 5.697 0.751 1.00 8.48 13 CYS B CA 1
ATOM 543 C C . CYS B 1 13 ? -12.052 5.759 -0.490 1.00 10.12 13 CYS B C 1
ATOM 544 O O . CYS B 1 13 ? -13.072 6.445 -0.510 1.00 11.58 13 CYS B O 1
ATOM 547 N N . PRO B 1 14 ? -11.702 5.026 -1.538 1.00 9.53 14 PRO B N 1
ATOM 548 C CA . PRO B 1 14 ? -10.631 4.040 -1.575 1.00 8.17 14 PRO B CA 1
ATOM 549 C C . PRO B 1 14 ? -9.239 4.562 -1.819 1.00 7.65 14 PRO B C 1
ATOM 550 O O . PRO B 1 14 ? -9.042 5.701 -2.238 1.00 8.92 14 PRO B O 1
ATOM 554 N N . GLY B 1 15 ? -8.234 3.737 -1.616 1.00 6.06 15 GLY B N 1
ATOM 555 C CA . GLY B 1 15 ? -6.901 4.029 -2.095 1.00 6.02 15 GLY B CA 1
ATOM 556 C C . GLY B 1 15 ? -6.882 4.385 -3.573 1.00 5.49 15 GLY B C 1
ATOM 557 O O . GLY B 1 15 ? -7.721 3.905 -4.355 1.00 6.19 15 GLY B O 1
ATOM 558 N N . THR B 1 16 ? -5.975 5.249 -4.022 1.00 5.90 16 THR B N 1
ATOM 559 C CA . THR B 1 16 ? -5.963 5.694 -5.419 1.00 6.19 16 THR B CA 1
ATOM 560 C C . THR B 1 16 ? -5.306 4.684 -6.343 1.00 6.14 16 THR B C 1
ATOM 561 O O . THR B 1 16 ? -4.537 3.831 -5.907 1.00 6.81 16 THR B O 1
ATOM 565 N N . ALA B 1 17 ? -5.577 4.749 -7.640 1.00 5.85 17 ALA B N 1
ATOM 566 C CA . ALA B 1 17 ? -4.951 3.891 -8.612 1.00 5.96 17 ALA B CA 1
ATOM 567 C C . ALA B 1 17 ? -3.483 4.199 -8.801 1.00 5.24 17 ALA B C 1
ATOM 568 O O . ALA B 1 17 ? -3.055 5.381 -8.862 1.00 6.40 17 ALA B O 1
ATOM 570 N N . GLY B 1 18 ? -2.664 3.166 -8.928 1.00 5.57 18 GLY B N 1
ATOM 571 C CA . GLY B 1 18 ? -1.317 3.311 -9.399 1.00 5.48 18 GLY B CA 1
ATOM 572 C C . GLY B 1 18 ? -1.310 3.766 -10.832 1.00 6.03 18 GLY B C 1
ATOM 573 O O . GLY B 1 18 ? -2.208 3.444 -11.610 1.00 5.97 18 GLY B O 1
ATOM 574 N N . ALA B 1 19 ? -0.300 4.515 -11.237 1.00 5.41 19 ALA B N 1
ATOM 575 C CA . ALA B 1 19 ? -0.180 4.967 -12.620 1.00 6.05 19 ALA B CA 1
ATOM 576 C C . ALA B 1 19 ? 0.421 3.891 -13.493 1.00 5.39 19 ALA B C 1
ATOM 577 O O . ALA B 1 19 ? 1.219 3.033 -13.041 1.00 5.29 19 ALA B O 1
ATOM 579 N N . ALA B 1 20 ? 0.115 3.902 -14.779 1.00 6.67 20 ALA B N 1
ATOM 580 C CA . ALA B 1 20 ? 0.707 2.978 -15.722 1.00 6.26 20 ALA B CA 1
ATOM 581 C C . ALA B 1 20 ? 2.177 3.227 -15.834 1.00 5.45 20 ALA B C 1
ATOM 582 O O . ALA B 1 20 ? 2.658 4.383 -15.752 1.00 6.37 20 ALA B O 1
ATOM 584 N N . GLY B 1 21 ? 2.945 2.185 -16.064 1.00 5.33 21 GLY B N 1
ATOM 585 C CA . GLY B 1 21 ? 4.327 2.320 -16.398 1.00 4.66 21 GLY B CA 1
ATOM 586 C C . GLY B 1 21 ? 4.483 2.936 -17.758 1.00 4.45 21 GLY B C 1
ATOM 587 O O . GLY B 1 21 ? 3.597 2.820 -18.631 1.00 5.09 21 GLY B O 1
ATOM 588 N N . SER B 1 22 ? 5.584 3.613 -18.004 1.00 4.34 22 SER B N 1
ATOM 589 C CA . SER B 1 22 ? 5.875 4.145 -19.311 1.00 4.36 22 SER B CA 1
ATOM 590 C C . SER B 1 22 ? 6.148 3.067 -20.305 1.00 4.58 22 SER B C 1
ATOM 591 O O . SER B 1 22 ? 6.795 2.065 -20.003 1.00 5.45 22 SER B O 1
ATOM 594 N N . VAL B 1 23 ? 5.683 3.235 -21.534 1.00 5.15 23 VAL B N 1
ATOM 595 C CA . VAL B 1 23 ? 6.083 2.391 -22.624 1.00 4.99 23 VAL B CA 1
ATOM 596 C C . VAL B 1 23 ? 7.570 2.574 -22.835 1.00 5.35 23 VAL B C 1
ATOM 597 O O . VAL B 1 23 ? 8.081 3.698 -22.734 1.00 6.59 23 VAL B O 1
ATOM 601 N N . GLY B 1 24 ? 8.325 1.526 -23.120 1.00 5.52 24 GLY B N 1
ATOM 602 C CA . GLY B 1 24 ? 9.721 1.670 -23.464 1.00 5.48 24 GLY B CA 1
ATOM 603 C C . GLY B 1 24 ? 9.929 2.375 -24.760 1.00 6.08 24 GLY B C 1
ATOM 604 O O . GLY B 1 24 ? 9.220 2.106 -25.727 1.00 7.19 24 GLY B O 1
ATOM 605 N N . GLY B 1 25 ? 10.869 3.325 -24.841 1.00 6.52 25 GLY B N 1
ATOM 606 C CA . GLY B 1 25 ? 11.282 3.875 -26.110 1.00 7.06 25 GLY B CA 1
ATOM 607 C C . GLY B 1 25 ? 11.903 2.774 -26.952 1.00 6.99 25 GLY B C 1
ATOM 608 O O . GLY B 1 25 ? 12.155 1.681 -26.459 1.00 9.00 25 GLY B O 1
ATOM 609 N N . PRO B 1 26 ? 12.117 3.041 -28.236 1.00 7.09 26 PRO B N 1
ATOM 610 C CA . PRO B 1 26 ? 12.667 2.026 -29.106 1.00 7.45 26 PRO B CA 1
ATOM 611 C C . PRO B 1 26 ? 13.914 1.402 -28.524 1.00 7.15 26 PRO B C 1
ATOM 612 O O . PRO B 1 26 ? 14.863 2.106 -28.181 1.00 7.63 26 PRO B O 1
ATOM 616 N N . GLY B 1 27 ? 13.971 0.075 -28.381 1.00 6.91 27 GLY B N 1
ATOM 617 C CA . GLY B 1 27 ? 15.106 -0.618 -27.847 1.00 8.16 27 GLY B CA 1
ATOM 618 C C . GLY B 1 27 ? 15.071 -0.791 -26.356 1.00 6.69 27 GLY B C 1
ATOM 619 O O . GLY B 1 27 ? 15.993 -1.409 -25.793 1.00 8.82 27 GLY B O 1
ATOM 620 N N . CYS B 1 28 ? 14.042 -0.297 -25.652 1.00 6.99 28 CYS B N 1
ATOM 621 C CA . CYS B 1 28 ? 13.976 -0.306 -24.208 1.00 6.15 28 CYS B CA 1
ATOM 622 C C . CYS B 1 28 ? 12.893 -1.217 -23.686 1.00 6.56 28 CYS B C 1
ATOM 623 O O . CYS B 1 28 ? 11.860 -1.443 -24.333 1.00 7.01 28 CYS B O 1
ATOM 626 N N . ASP B 1 29 ? 13.081 -1.737 -22.494 1.00 5.88 29 ASP B N 1
ATOM 627 C CA . ASP B 1 29 ? 12.070 -2.505 -21.797 1.00 5.88 29 ASP B CA 1
ATOM 628 C C . ASP B 1 29 ? 10.947 -1.591 -21.273 1.00 5.05 29 ASP B C 1
ATOM 629 O O . ASP B 1 29 ? 11.134 -0.366 -21.138 1.00 5.38 29 ASP B O 1
ATOM 634 N N . GLY B 1 30 ? 9.780 -2.121 -20.933 1.00 5.22 30 GLY B N 1
ATOM 635 C CA . GLY B 1 30 ? 8.703 -1.339 -20.406 1.00 4.68 30 GLY B CA 1
ATOM 636 C C . GLY B 1 30 ? 8.860 -0.965 -18.939 1.00 4.69 30 GLY B C 1
ATOM 637 O O . GLY B 1 30 ? 9.508 -1.666 -18.157 1.00 5.42 30 GLY B O 1
ATOM 638 N N . GLY B 1 31 ? 8.278 0.147 -18.518 1.00 4.48 31 GLY B N 1
ATOM 639 C CA . GLY B 1 31 ? 8.262 0.525 -17.125 1.00 4.31 31 GLY B CA 1
ATOM 640 C C . GLY B 1 31 ? 7.226 -0.245 -16.338 1.00 4.23 31 GLY B C 1
ATOM 641 O O . GLY B 1 31 ? 6.201 -0.662 -16.884 1.00 5.09 31 GLY B O 1
ATOM 642 N N . HIS B 1 32 ? 7.443 -0.430 -15.039 1.00 4.42 32 HIS B N 1
ATOM 643 C CA . HIS B 1 32 ? 6.503 -1.139 -14.199 1.00 4.15 32 HIS B CA 1
ATOM 644 C C . HIS B 1 32 ? 5.389 -0.230 -13.746 1.00 4.87 32 HIS B C 1
ATOM 645 O O . HIS B 1 32 ? 5.617 0.956 -13.466 1.00 5.54 32 HIS B O 1
ATOM 652 N N . GLY B 1 33 ? 4.178 -0.742 -13.602 1.00 5.14 33 GLY B N 1
ATOM 653 C CA . GLY B 1 33 ? 3.083 0.016 -13.096 1.00 4.41 33 GLY B CA 1
ATOM 654 C C . GLY B 1 33 ? 3.216 0.341 -11.637 1.00 4.50 33 GLY B C 1
ATOM 655 O O . GLY B 1 33 ? 3.892 -0.356 -10.888 1.00 5.27 33 GLY B O 1
ATOM 656 N N . GLY B 1 34 ? 2.597 1.420 -11.187 1.00 4.91 34 GLY B N 1
ATOM 657 C CA . GLY B 1 34 ? 2.607 1.777 -9.797 1.00 4.93 34 GLY B CA 1
ATOM 658 C C . GLY B 1 34 ? 1.785 0.858 -8.935 1.00 5.26 34 GLY B C 1
ATOM 659 O O . GLY B 1 34 ? 0.783 0.286 -9.361 1.00 5.68 34 GLY B O 1
ATOM 660 N N . ASN B 1 35 ? 2.177 0.693 -7.687 1.00 5.95 35 ASN B N 1
ATOM 661 C CA . ASN B 1 35 ? 1.356 0.033 -6.689 1.00 6.85 35 ASN B CA 1
ATOM 662 C C . ASN B 1 35 ? 0.037 0.723 -6.533 1.00 5.10 35 ASN B C 1
ATOM 663 O O . ASN B 1 35 ? -0.045 1.958 -6.630 1.00 7.14 35 ASN B O 1
ATOM 668 N N . GLY B 1 36 ? -1.041 0.015 -6.251 1.00 5.46 36 GLY B N 1
ATOM 669 C CA . GLY B 1 36 ? -2.264 0.659 -5.888 1.00 5.04 36 GLY B CA 1
ATOM 670 C C . GLY B 1 36 ? -2.153 1.296 -4.527 1.00 4.84 36 GLY B C 1
ATOM 671 O O . GLY B 1 36 ? -1.372 0.850 -3.686 1.00 5.59 36 GLY B O 1
ATOM 672 N N . GLY B 1 37 ? -2.898 2.368 -4.284 1.00 5.17 37 GLY B N 1
ATOM 673 C CA . GLY B 1 37 ? -2.970 3.018 -3.002 1.00 5.65 37 GLY B CA 1
ATOM 674 C C . GLY B 1 37 ? -3.664 2.166 -1.967 1.00 5.99 37 GLY B C 1
ATOM 675 O O . GLY B 1 37 ? -4.615 1.435 -2.263 1.00 6.14 37 GLY B O 1
ATOM 676 N N . ASN B 1 38 ? -3.261 2.268 -0.719 1.00 6.82 38 ASN B N 1
ATOM 677 C CA . ASN B 1 38 ? -3.843 1.484 0.347 1.00 5.93 38 ASN B CA 1
ATOM 678 C C . ASN B 1 38 ? -5.085 2.122 0.884 1.00 7.28 38 ASN B C 1
ATOM 679 O O . ASN B 1 38 ? -5.136 3.327 1.103 1.00 9.34 38 ASN B O 1
ATOM 684 N N . GLY B 1 39 ? -6.131 1.346 1.145 1.00 6.48 39 GLY B N 1
ATOM 685 C CA . GLY B 1 39 ? -7.336 1.859 1.740 1.00 7.10 39 GLY B CA 1
ATOM 686 C C . GLY B 1 39 ? -7.160 2.079 3.223 1.00 7.57 39 GLY B C 1
ATOM 687 O O . GLY B 1 39 ? -6.574 1.251 3.921 1.00 9.83 39 GLY B O 1
ATOM 688 N N . ASN B 1 40 ? -7.678 3.171 3.762 1.00 7.41 40 ASN B N 1
ATOM 689 C CA . ASN B 1 40 ? -7.772 3.372 5.190 1.00 7.93 40 ASN B CA 1
ATOM 690 C C . ASN B 1 40 ? -8.704 2.328 5.780 1.00 7.97 40 ASN B C 1
ATOM 691 O O . ASN B 1 40 ? -9.434 1.627 5.061 1.00 7.56 40 ASN B O 1
ATOM 696 N N . PRO B 1 41 ? -8.712 2.178 7.101 1.00 8.67 41 PRO B N 1
ATOM 697 C CA . PRO B 1 41 ? -9.579 1.167 7.690 1.00 9.42 41 PRO B CA 1
ATOM 698 C C . PRO B 1 41 ? -11.019 1.184 7.184 1.00 9.45 41 PRO B C 1
ATOM 699 O O . PRO B 1 41 ? -11.684 2.232 7.134 1.00 9.57 41 PRO B O 1
ATOM 703 N N . GLY B 1 42 ? -11.527 0.041 6.764 1.00 8.93 42 GLY B N 1
ATOM 704 C CA . GLY B 1 42 ? -12.860 -0.140 6.232 1.00 9.01 42 GLY B CA 1
ATOM 705 C C . GLY B 1 42 ? -12.995 0.274 4.800 1.00 9.30 42 GLY B C 1
ATOM 706 O O . GLY B 1 42 ? -14.101 0.223 4.263 1.00 9.61 42 GLY B O 1
ATOM 707 N N . CYS B 1 43 ? -11.914 0.677 4.120 1.00 7.85 43 CYS B N 1
ATOM 708 C CA . CYS B 1 43 ? -11.938 1.230 2.775 1.00 7.47 43 CYS B CA 1
ATOM 709 C C . CYS B 1 43 ? -11.217 0.306 1.796 1.00 7.25 43 CYS B C 1
ATOM 710 O O . CYS B 1 43 ? -10.245 -0.374 2.156 1.00 7.87 43 CYS B O 1
ATOM 713 N N . ALA B 1 44 ? -11.647 0.267 0.551 1.00 8.61 44 ALA B N 1
ATOM 714 C CA . ALA B 1 44 ? -11.043 -0.525 -0.480 1.00 7.55 44 ALA B CA 1
ATOM 715 C C . ALA B 1 44 ? -9.643 -0.044 -0.887 1.00 5.91 44 ALA B C 1
ATOM 716 O O . ALA B 1 44 ? -9.376 1.151 -0.924 1.00 6.38 44 ALA B O 1
ATOM 718 N N . GLY B 1 45 ? -8.740 -0.969 -1.222 1.00 6.52 45 GLY B N 1
ATOM 719 C CA . GLY B 1 45 ? -7.476 -0.649 -1.852 1.00 6.23 45 GLY B CA 1
ATOM 720 C C . GLY B 1 45 ? -7.624 -0.263 -3.297 1.00 6.02 45 GLY B C 1
ATOM 721 O O . GLY B 1 45 ? -8.590 -0.686 -3.977 1.00 7.34 45 GLY B O 1
ATOM 722 N N . GLY B 1 46 ? -6.700 0.529 -3.827 1.00 5.86 46 GLY B N 1
ATOM 723 C CA . GLY B 1 46 ? -6.730 0.950 -5.200 1.00 5.96 46 GLY B CA 1
ATOM 724 C C . GLY B 1 46 ? -6.116 -0.078 -6.141 1.00 5.16 46 GLY B C 1
ATOM 725 O O . GLY B 1 46 ? -5.311 -0.943 -5.738 1.00 5.53 46 GLY B O 1
ATOM 726 N N . VAL B 1 47 ? -6.432 0.004 -7.418 1.00 5.10 47 VAL B N 1
ATOM 727 C CA . VAL B 1 47 ? -5.891 -0.897 -8.418 1.00 4.84 47 VAL B CA 1
ATOM 728 C C . VAL B 1 47 ? -4.429 -0.578 -8.702 1.00 4.92 47 VAL B C 1
ATOM 729 O O . VAL B 1 47 ? -4.009 0.583 -8.668 1.00 6.19 47 VAL B O 1
ATOM 736 N N . GLY B 1 48 ? -3.624 -1.582 -9.008 1.00 4.86 48 GLY B N 1
ATOM 737 C CA . GLY B 1 48 ? -2.292 -1.374 -9.493 1.00 5.56 48 GLY B CA 1
ATOM 738 C C . GLY B 1 48 ? -2.283 -0.796 -10.894 1.00 4.71 48 GLY B C 1
ATOM 739 O O . GLY B 1 48 ? -3.227 -1.012 -11.677 1.00 6.12 48 GLY B O 1
ATOM 740 N N . GLY B 1 49 ? -1.258 -0.043 -11.265 1.00 4.91 49 GLY B N 1
ATOM 741 C CA . GLY B 1 49 ? -1.104 0.456 -12.599 1.00 5.32 49 GLY B CA 1
ATOM 742 C C . GLY B 1 49 ? -0.692 -0.612 -13.590 1.00 5.25 49 GLY B C 1
ATOM 743 O O . GLY B 1 49 ? 0.043 -1.564 -13.241 1.00 5.04 49 GLY B O 1
ATOM 744 N N . ALA B 1 50 ? -1.093 -0.503 -14.849 1.00 5.63 50 ALA B N 1
ATOM 745 C CA . ALA B 1 50 ? -0.658 -1.427 -15.874 1.00 5.80 50 ALA B CA 1
ATOM 746 C C . ALA B 1 50 ? 0.821 -1.280 -16.145 1.00 5.05 50 ALA B C 1
ATOM 747 O O . ALA B 1 50 ? 1.377 -0.186 -16.066 1.00 5.37 50 ALA B O 1
ATOM 749 N N . GLY B 1 51 ? 1.508 -2.345 -16.481 1.00 6.06 51 GLY B N 1
ATOM 750 C CA . GLY B 1 51 ? 2.854 -2.249 -16.942 1.00 4.94 51 GLY B CA 1
ATOM 751 C C . GLY B 1 51 ? 2.917 -1.598 -18.286 1.00 4.69 51 GLY B C 1
ATOM 752 O O . GLY B 1 51 ? 1.963 -1.664 -19.075 1.00 6.01 51 GLY B O 1
ATOM 753 N N . GLY B 1 52 ? 4.024 -0.944 -18.611 1.00 4.44 52 GLY B N 1
ATOM 754 C CA . GLY B 1 52 ? 4.210 -0.385 -19.917 1.00 5.12 52 GLY B CA 1
ATOM 755 C C . GLY B 1 52 ? 4.666 -1.404 -20.951 1.00 4.32 52 GLY B C 1
ATOM 756 O O . GLY B 1 52 ? 5.448 -2.301 -20.659 1.00 4.94 52 GLY B O 1
ATOM 757 N N . ALA B 1 53 ? 4.229 -1.261 -22.200 1.00 5.35 53 ALA B N 1
ATOM 758 C CA . ALA B 1 53 ? 4.688 -2.100 -23.286 1.00 5.17 53 ALA B CA 1
ATOM 759 C C . ALA B 1 53 ? 6.162 -1.923 -23.516 1.00 5.17 53 ALA B C 1
ATOM 760 O O . ALA B 1 53 ? 6.740 -0.846 -23.279 1.00 5.12 53 ALA B O 1
ATOM 762 N N . SER B 1 54 ? 6.825 -2.942 -24.019 1.00 5.00 54 SER B N 1
ATOM 763 C CA . SER B 1 54 ? 8.219 -2.844 -24.383 1.00 5.56 54 SER B CA 1
ATOM 764 C C . SER B 1 54 ? 8.403 -2.021 -25.635 1.00 5.53 54 SER B C 1
ATOM 765 O O . SER B 1 54 ? 7.482 -1.889 -26.446 1.00 7.07 54 SER B O 1
ATOM 770 N N . GLY B 1 55 ? 9.619 -1.536 -25.871 1.00 5.52 55 GLY B N 1
ATOM 771 C CA . GLY B 1 55 ? 10.017 -0.920 -27.127 1.00 6.18 55 GLY B CA 1
ATOM 772 C C . GLY B 1 55 ? 10.669 -1.917 -28.087 1.00 6.55 55 GLY B C 1
ATOM 773 O O . GLY B 1 55 ? 11.654 -1.588 -28.786 1.00 9.07 55 GLY B O 1
ATOM 774 N N . GLY B 1 56 ? 10.176 -3.142 -28.153 1.00 6.74 56 GLY B N 1
ATOM 775 C CA . GLY B 1 56 ? 10.614 -4.165 -29.095 1.00 7.04 56 GLY B CA 1
ATOM 776 C C . GLY B 1 56 ? 11.446 -5.240 -28.463 1.00 6.11 56 GLY B C 1
ATOM 777 O O . GLY B 1 56 ? 11.801 -6.218 -29.117 1.00 7.43 56 GLY B O 1
ATOM 778 N N . THR B 1 57 ? 11.806 -5.123 -27.195 1.00 6.29 57 THR B N 1
ATOM 779 C CA . THR B 1 57 ? 12.711 -6.076 -26.560 1.00 6.16 57 THR B CA 1
ATOM 780 C C . THR B 1 57 ? 12.030 -7.371 -26.144 1.00 7.38 57 THR B C 1
ATOM 781 O O . THR B 1 57 ? 12.687 -8.365 -25.880 1.00 10.05 57 THR B O 1
ATOM 785 N N . GLY B 1 58 ? 10.724 -7.418 -26.029 1.00 7.83 58 GLY B N 1
ATOM 786 C CA . GLY B 1 58 ? 10.065 -8.606 -25.465 1.00 9.00 58 GLY B CA 1
ATOM 787 C C . GLY B 1 58 ? 9.955 -8.549 -23.965 1.00 8.15 58 GLY B C 1
ATOM 788 O O . GLY B 1 58 ? 9.596 -9.561 -23.337 1.00 9.08 58 GLY B O 1
ATOM 789 N N . VAL B 1 59 ? 10.241 -7.422 -23.330 1.00 6.72 59 VAL B N 1
ATOM 790 C CA . VAL B 1 59 ? 10.226 -7.328 -21.884 1.00 6.95 59 VAL B CA 1
ATOM 791 C C . VAL B 1 59 ? 9.327 -6.156 -21.529 1.00 6.16 59 VAL B C 1
ATOM 792 O O . VAL B 1 59 ? 9.741 -4.997 -21.547 1.00 6.78 59 VAL B O 1
ATOM 796 N N . GLY B 1 60 ? 8.055 -6.425 -21.266 1.00 6.36 60 GLY B N 1
ATOM 797 C CA . GLY B 1 60 ? 7.112 -5.440 -20.788 1.00 6.27 60 GLY B CA 1
ATOM 798 C C . GLY B 1 60 ? 7.338 -5.143 -19.333 1.00 6.28 60 GLY B C 1
ATOM 799 O O . GLY B 1 60 ? 8.037 -5.880 -18.635 1.00 7.37 60 GLY B O 1
ATOM 800 N N . GLY B 1 61 ? 6.776 -4.058 -18.819 1.00 5.32 61 GLY B N 1
ATOM 801 C CA . GLY B 1 61 ? 6.751 -3.813 -17.419 1.00 4.92 61 GLY B CA 1
ATOM 802 C C . GLY B 1 61 ? 5.810 -4.724 -16.691 1.00 4.49 61 GLY B C 1
ATOM 803 O O . GLY B 1 61 ? 4.841 -5.206 -17.254 1.00 5.97 61 GLY B O 1
ATOM 804 N N . ARG B 1 62 ? 6.048 -4.972 -15.422 1.00 4.49 62 ARG B N 1
ATOM 805 C CA . ARG B 1 62 ? 5.115 -5.667 -14.592 1.00 5.57 62 ARG B CA 1
ATOM 806 C C . ARG B 1 62 ? 3.980 -4.758 -14.207 1.00 5.81 62 ARG B C 1
ATOM 807 O O . ARG B 1 62 ? 4.159 -3.537 -14.045 1.00 7.57 62 ARG B O 1
ATOM 815 N N . GLY B 1 63 ? 2.791 -5.292 -14.007 1.00 6.04 63 GLY B N 1
ATOM 816 C CA . GLY B 1 63 ? 1.726 -4.544 -13.401 1.00 5.61 63 GLY B CA 1
ATOM 817 C C . GLY B 1 63 ? 1.984 -4.291 -11.951 1.00 5.22 63 GLY B C 1
ATOM 818 O O . GLY B 1 63 ? 2.640 -5.103 -11.267 1.00 6.77 63 GLY B O 1
ATOM 819 N N . GLY B 1 64 ? 1.505 -3.198 -11.394 1.00 5.24 64 GLY B N 1
ATOM 820 C CA . GLY B 1 64 ? 1.639 -2.963 -9.969 1.00 5.40 64 GLY B CA 1
ATOM 821 C C . GLY B 1 64 ? 0.705 -3.818 -9.185 1.00 5.28 64 GLY B C 1
ATOM 822 O O . GLY B 1 64 ? -0.361 -4.182 -9.639 1.00 7.05 64 GLY B O 1
ATOM 823 N N . LYS B 1 65 ? 1.056 -4.175 -7.965 1.00 5.87 65 LYS B N 1
ATOM 824 C CA . LYS B 1 65 ? 0.150 -4.890 -7.095 1.00 5.56 65 LYS B CA 1
ATOM 825 C C . LYS B 1 65 ? -0.881 -3.965 -6.525 1.00 5.47 65 LYS B C 1
ATOM 826 O O . LYS B 1 65 ? -0.579 -2.824 -6.123 1.00 6.35 65 LYS B O 1
ATOM 832 N N . GLY B 1 66 ? -2.130 -4.405 -6.438 1.00 5.16 66 GLY B N 1
ATOM 833 C CA . GLY B 1 66 ? -3.172 -3.624 -5.842 1.00 4.48 66 GLY B CA 1
ATOM 834 C C . GLY B 1 66 ? -2.869 -3.249 -4.403 1.00 5.31 66 GLY B C 1
ATOM 835 O O . GLY B 1 66 ? -2.159 -3.962 -3.682 1.00 6.57 66 GLY B O 1
ATOM 836 N N . GLY B 1 67 ? -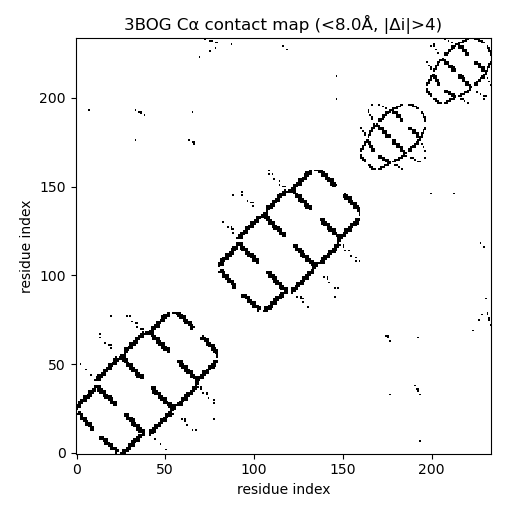3.395 -2.128 -3.939 1.00 5.10 67 GLY B N 1
ATOM 837 C CA . GLY B 1 67 ? -3.192 -1.674 -2.581 1.00 5.60 67 GLY B CA 1
ATOM 838 C C . GLY B 1 67 ? -3.916 -2.528 -1.586 1.00 5.87 67 GLY B C 1
ATOM 839 O O . GLY B 1 67 ? -4.949 -3.168 -1.903 1.00 6.50 67 GLY B O 1
ATOM 840 N N . SER B 1 68 ? -3.424 -2.596 -0.354 1.00 6.42 68 SER B N 1
ATOM 841 C CA . SER B 1 68 ? -4.141 -3.295 0.718 1.00 7.27 68 SER B CA 1
ATOM 842 C C . SER B 1 68 ? -5.403 -2.554 1.057 1.00 7.80 68 SER B C 1
ATOM 843 O O . SER B 1 68 ? -5.572 -1.368 0.705 1.00 9.23 68 SER B O 1
ATOM 846 N N . GLY B 1 69 ? -6.341 -3.199 1.730 1.00 7.76 69 GLY B N 1
ATOM 847 C CA . GLY B 1 69 ? -7.555 -2.553 2.153 1.00 7.93 69 GLY B CA 1
ATOM 848 C C . GLY B 1 69 ? -8.616 -3.542 2.496 1.00 8.17 69 GLY B C 1
ATOM 849 O O . GLY B 1 69 ? -8.324 -4.702 2.837 1.00 9.26 69 GLY B O 1
ATOM 850 N N . THR B 1 70 ? -9.859 -3.110 2.400 1.00 7.17 70 THR B N 1
ATOM 851 C CA . THR B 1 70 ? -11.028 -3.854 2.794 1.00 7.02 70 THR B CA 1
ATOM 852 C C . THR B 1 70 ? -11.969 -3.914 1.599 1.00 5.78 70 THR B C 1
ATOM 853 O O . THR B 1 70 ? -13.007 -3.242 1.611 1.00 7.45 70 THR B O 1
ATOM 857 N N . PRO B 1 71 ? -11.624 -4.643 0.526 1.00 5.81 71 PRO B N 1
ATOM 858 C CA . PRO B 1 71 ? -10.487 -5.533 0.430 1.00 7.19 71 PRO B CA 1
ATOM 859 C C . PRO B 1 71 ? -9.353 -4.960 -0.425 1.00 5.70 71 PRO B C 1
ATOM 860 O O . PRO B 1 71 ? -9.430 -3.824 -0.921 1.00 6.95 71 PRO B O 1
ATOM 864 N N . LYS B 1 72 ? -8.319 -5.748 -0.656 1.00 6.19 72 LYS B N 1
ATOM 865 C CA . LYS B 1 72 ? -7.207 -5.409 -1.517 1.00 6.59 72 LYS B CA 1
ATOM 866 C C . LYS B 1 72 ? -7.674 -5.111 -2.942 1.00 4.85 72 LYS B C 1
ATOM 867 O O . LYS B 1 72 ? -8.589 -5.777 -3.464 1.00 7.51 72 LYS B O 1
ATOM 873 N N . GLY B 1 73 ? -7.056 -4.146 -3.624 1.00 5.45 73 GLY B N 1
ATOM 874 C CA . GLY B 1 73 ? -7.355 -3.851 -5.009 1.00 5.18 73 GLY B CA 1
ATOM 875 C C . GLY B 1 73 ? -6.805 -4.884 -5.983 1.00 4.61 73 GLY B C 1
ATOM 876 O O . GLY B 1 73 ? -5.859 -5.649 -5.679 1.00 5.76 73 GLY B O 1
ATOM 877 N N . ALA B 1 74 ? -7.347 -4.923 -7.200 1.00 5.10 74 ALA B N 1
ATOM 878 C CA . ALA B 1 74 ? -6.789 -5.727 -8.271 1.00 5.36 74 ALA B CA 1
ATOM 879 C C . ALA B 1 74 ? -5.389 -5.259 -8.643 1.00 4.86 74 ALA B C 1
ATOM 880 O O . ALA B 1 74 ? -5.020 -4.083 -8.503 1.00 5.40 74 ALA B O 1
ATOM 882 N N . ASP B 1 75 ? -4.590 -6.183 -9.167 1.00 5.33 75 ASP B N 1
ATOM 883 C CA . ASP B 1 75 ? -3.291 -5.846 -9.717 1.00 5.20 75 ASP B CA 1
ATOM 884 C C . ASP B 1 75 ? -3.435 -5.255 -11.107 1.00 4.62 75 ASP B C 1
ATOM 885 O O . ASP B 1 75 ? -4.457 -5.446 -11.774 1.00 6.43 75 ASP B O 1
ATOM 890 N N . GLY B 1 76 ? -2.454 -4.477 -11.563 1.00 5.32 76 GLY B N 1
ATOM 891 C CA . GLY B 1 76 ? -2.406 -4.016 -12.911 1.00 5.93 76 GLY B CA 1
ATOM 892 C C . GLY B 1 76 ? -2.041 -5.123 -13.884 1.00 5.59 76 GLY B C 1
ATOM 893 O O . GLY B 1 76 ? -1.324 -6.081 -13.537 1.00 6.72 76 GLY B O 1
ATOM 894 N N . ALA B 1 77 ? -2.470 -4.998 -15.128 1.00 7.04 77 ALA B N 1
ATOM 895 C CA . ALA B 1 77 ? -2.118 -5.922 -16.167 1.00 5.97 77 ALA B CA 1
ATOM 896 C C . ALA B 1 77 ? -0.663 -5.759 -16.571 1.00 6.68 77 ALA B C 1
ATOM 897 O O . ALA B 1 77 ? -0.136 -4.650 -16.558 1.00 7.63 77 ALA B O 1
ATOM 899 N N . PRO B 1 78 ? -0.014 -6.845 -16.965 1.00 6.70 78 PRO B N 1
ATOM 900 C CA . PRO B 1 78 ? 1.345 -6.742 -17.438 1.00 6.63 78 PRO B CA 1
ATOM 901 C C . PRO B 1 78 ? 1.456 -5.945 -18.707 1.00 6.11 78 PRO B C 1
ATOM 902 O O . PRO B 1 78 ? 0.492 -5.830 -19.475 1.00 5.96 78 PRO B O 1
ATOM 906 N N . GLY B 1 79 ? 2.606 -5.358 -18.967 1.00 6.24 79 GLY B N 1
ATOM 907 C CA . GLY B 1 79 ? 2.868 -4.667 -20.203 1.00 5.69 79 GLY B CA 1
ATOM 908 C C . GLY B 1 79 ? 3.127 -5.615 -21.342 1.00 6.51 79 GLY B C 1
ATOM 909 O O . GLY B 1 79 ? 3.706 -6.703 -21.177 1.00 7.45 79 GLY B O 1
ATOM 910 N N . ALA B 1 80 ? 2.741 -5.266 -22.549 1.00 7.16 80 ALA B N 1
ATOM 911 C CA . ALA B 1 80 ? 2.973 -6.133 -23.694 1.00 8.47 80 ALA B CA 1
ATOM 912 C C . ALA B 1 80 ? 4.469 -6.310 -23.920 1.00 9.02 80 ALA B C 1
ATOM 913 O O . ALA B 1 80 ? 5.226 -5.330 -23.896 1.00 10.47 80 ALA B O 1
ATOM 915 N N . PRO B 1 81 ? 4.922 -7.543 -24.124 1.00 9.21 81 PRO B N 1
ATOM 916 C CA . PRO B 1 81 ? 6.318 -7.789 -24.456 1.00 10.59 81 PRO B CA 1
ATOM 917 C C . PRO B 1 81 ? 6.767 -7.066 -25.726 1.00 14.17 81 PRO B C 1
ATOM 918 O O . PRO B 1 81 ? 5.987 -6.604 -26.579 1.00 15.03 81 PRO B O 1
ATOM 938 N N . GLY C 2 3 ? -5.774 13.450 50.070 1.00 6.07 3 GLY C N 1
ATOM 939 C CA . GLY C 2 3 ? -4.688 12.529 50.037 1.00 5.85 3 GLY C CA 1
ATOM 940 C C . GLY C 2 3 ? -4.468 11.964 48.640 1.00 5.51 3 GLY C C 1
ATOM 941 O O . GLY C 2 3 ? -4.914 12.542 47.605 1.00 5.85 3 GLY C O 1
ATOM 955 N N . GLY C 2 6 ? 0.562 11.987 43.874 1.00 5.15 6 GLY C N 1
ATOM 956 C CA . GLY C 2 6 ? 1.865 11.416 43.613 1.00 5.06 6 GLY C CA 1
ATOM 957 C C . GLY C 2 6 ? 1.897 10.795 42.240 1.00 4.69 6 GLY C C 1
ATOM 958 O O . GLY C 2 6 ? 1.230 11.265 41.327 1.00 5.82 6 GLY C O 1
ATOM 974 N N . GLY C 2 9 ? 5.896 11.313 36.779 1.00 4.24 9 GLY C N 1
ATOM 975 C CA . GLY C 2 9 ? 7.154 10.926 36.203 1.00 5.64 9 GLY C CA 1
ATOM 976 C C . GLY C 2 9 ? 6.938 10.393 34.813 1.00 6.14 9 GLY C C 1
ATOM 977 O O . GLY C 2 9 ? 5.835 10.506 34.253 1.00 8.18 9 GLY C O 1
ATOM 993 N N . GLY C 2 12 ? 11.714 9.914 29.237 1.00 4.88 12 GLY C N 1
ATOM 994 C CA . GLY C 2 12 ? 12.975 9.254 29.120 1.00 5.90 12 GLY C CA 1
ATOM 995 C C . GLY C 2 12 ? 14.134 10.192 28.972 1.00 4.66 12 GLY C C 1
ATOM 996 O O . GLY C 2 12 ? 14.024 11.217 28.281 1.00 4.84 12 GLY C O 1
ATOM 1010 N N . GLY C 2 15 ? 13.530 12.748 31.530 1.00 3.68 15 GLY C N 1
ATOM 1011 C CA . GLY C 2 15 ? 12.215 12.504 32.101 1.00 2.97 15 GLY C CA 1
ATOM 1012 C C . GLY C 2 15 ? 12.306 12.456 33.595 1.00 3.76 15 GLY C C 1
ATOM 1013 O O . GLY C 2 15 ? 13.027 13.261 34.175 1.00 4.11 15 GLY C O 1
ATOM 1026 N N . GLY C 2 18 ? 8.079 13.812 38.943 1.00 3.71 18 GLY C N 1
ATOM 1027 C CA . GLY C 2 18 ? 6.834 13.489 39.572 1.00 3.38 18 GLY C CA 1
ATOM 1028 C C . GLY C 2 18 ? 6.982 13.407 41.049 1.00 3.62 18 GLY C C 1
ATOM 1029 O O . GLY C 2 18 ? 7.763 14.151 41.646 1.00 4.92 18 GLY C O 1
ATOM 1040 N N . GLY C 2 21 ? 2.637 14.895 46.140 1.00 5.05 21 GLY C N 1
ATOM 1041 C CA . GLY C 2 21 ? 1.352 14.447 46.597 1.00 4.74 21 GLY C CA 1
ATOM 1042 C C . GLY C 2 21 ? 1.366 14.057 48.043 1.00 5.19 21 GLY C C 1
ATOM 1043 O O . GLY C 2 21 ? 2.159 14.560 48.837 1.00 5.15 21 GLY C O 1
ATOM 1057 N N . GLY C 2 24 ? -2.981 15.180 53.210 1.00 5.73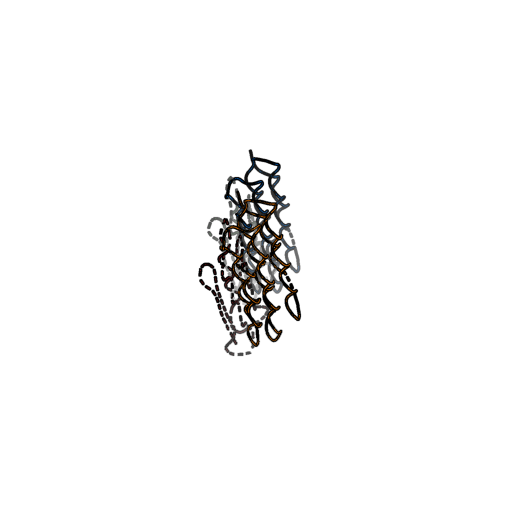 24 GLY C N 1
ATOM 1058 C CA . GLY C 2 24 ? -4.318 14.791 53.476 1.00 5.70 24 GLY C CA 1
ATOM 1059 C C . GLY C 2 24 ? -4.405 14.045 54.783 1.00 6.48 24 GLY C C 1
ATOM 1060 O O . GLY C 2 24 ? -3.674 14.353 55.739 1.00 7.07 24 GLY C O 1
ATOM 1061 N N . GLY C 2 25 ? -5.246 13.024 54.887 1.00 6.67 25 GLY C N 1
ATOM 1062 C CA . GLY C 2 25 ? -5.622 12.492 56.171 1.00 7.26 25 GLY C CA 1
ATOM 1063 C C . GLY C 2 25 ? -6.293 13.583 56.995 1.00 6.59 25 GLY C C 1
ATOM 1064 O O . GLY C 2 25 ? -6.596 14.655 56.491 1.00 6.67 25 GLY C O 1
ATOM 1072 N N . GLY C 2 27 ? -8.694 16.008 58.307 1.00 7.60 27 GLY C N 1
ATOM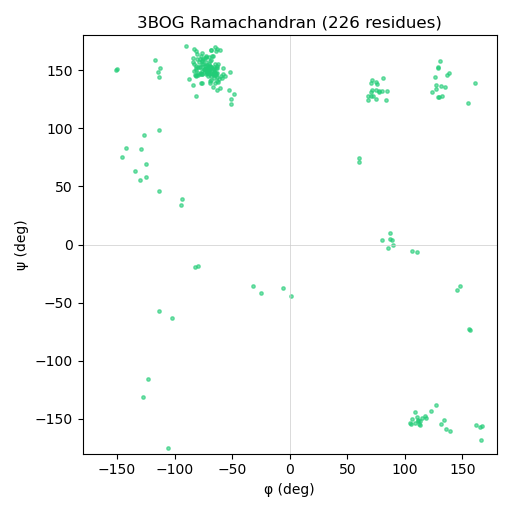 1073 C CA . GLY C 2 27 ? -9.898 16.572 57.739 1.00 9.14 27 GLY C CA 1
ATOM 1074 C C . GLY C 2 27 ? -9.917 16.564 56.236 1.00 7.55 27 GLY C C 1
ATOM 1075 O O . GLY C 2 27 ? -10.933 16.922 55.638 1.00 9.19 27 GLY C O 1
ATOM 1090 N N . GLY C 2 30 ? -4.844 18.055 50.608 1.00 5.31 30 GLY C N 1
ATOM 1091 C CA . GLY C 2 30 ? -3.665 17.400 50.142 1.00 5.50 30 GLY C CA 1
ATOM 1092 C C . GLY C 2 30 ? -3.805 16.781 48.776 1.00 4.73 30 GLY C C 1
ATOM 1093 O O . GLY C 2 30 ? -4.571 17.236 47.928 1.00 6.26 30 GLY C O 1
ATOM 1094 N N . GLY C 2 31 ? -3.051 15.715 48.511 1.00 4.49 31 GLY C N 1
ATOM 1095 C CA . GLY C 2 31 ? -2.992 15.160 47.171 1.00 5.09 31 GLY C CA 1
ATOM 1096 C C . GLY C 2 31 ? -2.157 15.981 46.222 1.00 4.40 31 GLY C C 1
ATOM 1097 O O . GLY C 2 31 ? -1.290 16.762 46.628 1.00 4.50 31 GLY C O 1
ATOM 1108 N N . GLY C 2 33 ? 0.688 16.719 43.330 1.00 4.01 33 GLY C N 1
ATOM 1109 C CA . GLY C 2 33 ? 1.965 16.211 42.863 1.00 3.86 33 GLY C CA 1
ATOM 1110 C C . GLY C 2 33 ? 1.871 15.570 41.499 1.00 3.48 33 GLY C C 1
ATOM 1111 O O . GLY C 2 33 ? 1.040 15.954 40.658 1.00 5.48 33 GLY C O 1
ATOM 1112 N N . GLY C 2 34 ? 2.717 14.597 41.210 1.00 3.53 34 GLY C N 1
ATOM 1113 C CA . GLY C 2 34 ? 2.818 14.055 39.878 1.00 3.45 34 GLY C CA 1
ATOM 1114 C C . GLY C 2 34 ? 3.455 15.005 38.914 1.00 3.29 34 GLY C C 1
ATOM 1115 O O . GLY C 2 34 ? 4.305 15.831 39.265 1.00 3.94 34 GLY C O 1
ATOM 1124 N N . GLY C 2 36 ? 5.998 15.922 35.771 1.00 3.92 36 GLY C N 1
ATOM 1125 C CA . GLY C 2 36 ? 7.312 15.466 35.368 1.00 4.27 36 GLY C CA 1
ATOM 1126 C C . GLY C 2 36 ? 7.305 14.777 34.020 1.00 3.51 36 GLY C C 1
ATOM 1127 O O . GLY C 2 36 ? 6.511 15.111 33.134 1.00 5.72 36 GLY C O 1
ATOM 1128 N N . GLY C 2 37 ? 8.164 13.798 33.805 1.00 3.94 37 GLY C N 1
ATOM 1129 C CA . GLY C 2 37 ? 8.269 13.146 32.551 1.00 3.86 37 GLY C CA 1
ATOM 1130 C C . GLY C 2 37 ? 8.909 14.023 31.499 1.00 3.54 37 GLY C C 1
ATOM 1131 O O . GLY C 2 37 ? 9.658 14.968 31.793 1.00 4.32 37 GLY C O 1
ATOM 1140 N N . GLY C 2 39 ? 11.376 14.714 28.240 1.00 4.22 39 GLY C N 1
ATOM 1141 C CA . GLY C 2 39 ? 12.650 14.267 27.752 1.00 3.99 39 GLY C CA 1
ATOM 1142 C C . GLY C 2 39 ? 12.650 13.936 26.271 1.00 3.72 39 GLY C C 1
ATOM 1143 O O . GLY C 2 39 ? 12.062 14.659 25.453 1.00 4.58 39 GLY C O 1
ATOM 1159 N N . GLY C 2 42 ? 17.524 16.111 23.323 1.00 5.62 42 GLY C N 1
ATOM 1160 C CA . GLY C 2 42 ? 18.774 16.311 24.025 1.00 5.93 42 GLY C CA 1
ATOM 1161 C C . GLY C 2 42 ? 18.721 16.078 25.504 1.00 5.23 42 GLY C C 1
ATOM 1162 O O . GLY C 2 42 ? 19.741 16.276 26.193 1.00 6.11 42 GLY C O 1
ATOM 1174 N N . GLY C 2 45 ? 13.655 17.414 30.839 1.00 4.03 45 GLY C N 1
ATOM 1175 C CA . GLY C 2 45 ? 12.378 17.027 31.395 1.00 4.21 45 GLY C CA 1
ATOM 1176 C C . GLY C 2 45 ? 12.411 16.942 32.903 1.00 3.56 45 GLY C C 1
ATOM 1177 O O . GLY C 2 45 ? 13.265 17.554 33.556 1.00 5.50 45 GLY C O 1
ATOM 1178 N N . GLY C 2 46 ? 11.487 16.215 33.495 1.00 3.47 46 GLY C N 1
ATOM 1179 C CA . GLY C 2 46 ? 11.422 16.032 34.908 1.00 4.21 46 GLY C CA 1
ATOM 1180 C C . GLY C 2 46 ? 10.699 17.129 35.636 1.00 3.57 46 GLY C C 1
ATOM 1181 O O . GLY C 2 46 ? 9.775 17.775 35.090 1.00 4.06 46 GLY C O 1
ATOM 1189 N N . GLY C 2 48 ? 7.974 18.607 38.332 1.00 3.66 48 GLY C N 1
ATOM 1190 C CA . GLY C 2 48 ? 6.724 18.233 38.935 1.00 3.60 48 GLY C CA 1
ATOM 1191 C C . GLY C 2 48 ? 6.887 18.031 40.423 1.00 3.50 48 GLY C C 1
ATOM 1192 O O . GLY C 2 48 ? 7.725 18.685 41.087 1.00 4.57 48 GLY C O 1
ATOM 1193 N N . GLY C 2 49 ? 6.104 17.136 41.016 1.00 3.94 49 GLY C N 1
ATOM 1194 C CA . GLY C 2 49 ? 6.112 16.902 42.436 1.00 4.18 49 GLY C CA 1
ATOM 1195 C C . GLY C 2 49 ? 5.425 18.013 43.199 1.00 4.14 49 GLY C C 1
ATOM 1196 O O . GLY C 2 49 ? 4.475 18.614 42.710 1.00 4.32 49 GLY C O 1
ATOM 1202 N N . GLY C 2 51 ? 2.793 19.575 45.744 1.00 5.33 51 GLY C N 1
ATOM 1203 C CA . GLY C 2 51 ? 1.532 19.171 46.290 1.00 4.74 51 GLY C CA 1
ATOM 1204 C C . GLY C 2 51 ? 1.659 18.734 47.722 1.00 5.04 51 GLY C C 1
ATOM 1205 O O . GLY C 2 51 ? 2.595 19.165 48.451 1.00 5.49 51 GLY C O 1
ATOM 1206 N N . GLY C 2 52 ? 0.753 17.882 48.189 1.00 4.87 52 GLY C N 1
ATOM 1207 C CA . GLY C 2 52 ? 0.739 17.445 49.548 1.00 4.89 52 GLY C CA 1
ATOM 1208 C C . GLY C 2 52 ? 0.162 18.488 50.482 1.00 4.60 52 GLY C C 1
ATOM 1209 O O . GLY C 2 52 ? -0.740 19.254 50.111 1.00 5.12 52 GLY C O 1
ATOM 1221 N N . GLY C 2 55 ? -4.594 18.146 55.510 1.00 5.86 55 GLY C N 1
ATOM 1222 C CA . GLY C 2 55 ? -4.868 17.578 56.816 1.00 7.00 55 GLY C CA 1
ATOM 1223 C C . GLY C 2 55 ? -5.743 18.474 57.656 1.00 7.23 55 GLY C C 1
ATOM 1224 O O . GLY C 2 55 ? -6.586 17.997 58.419 1.00 9.96 55 GLY C O 1
ATOM 1225 N N . GLY C 2 56 ? -5.600 19.793 57.554 1.00 8.19 56 GLY C N 1
ATOM 1226 C CA . GLY C 2 56 ? -6.259 20.756 58.414 1.00 7.37 56 GLY C CA 1
ATOM 1227 C C . GLY C 2 56 ? -7.267 21.603 57.709 1.00 7.86 56 GLY C C 1
ATOM 1228 O O . GLY C 2 56 ? -7.796 22.558 58.300 1.00 8.60 56 GLY C O 1
ATOM 1236 N N . GLY C 2 58 ? -6.755 23.537 55.067 1.00 7.11 58 GLY C N 1
ATOM 1237 C CA . GLY C 2 58 ? -6.157 24.689 54.422 1.00 8.39 58 GLY C CA 1
ATOM 1238 C C . GLY C 2 58 ? -6.044 24.525 52.936 1.00 8.36 58 GLY C C 1
ATOM 1239 O O . GLY C 2 58 ? -5.597 25.447 52.258 1.00 9.34 58 GLY C O 1
ATOM 1247 N N . GLY C 2 60 ? -4.037 22.672 50.230 1.00 6.26 60 GLY C N 1
ATOM 1248 C CA . GLY C 2 60 ? -2.928 21.881 49.788 1.00 5.92 60 GLY C CA 1
ATOM 1249 C C . GLY C 2 60 ? -3.145 21.336 48.417 1.00 5.29 60 GLY C C 1
ATOM 1250 O O . GLY C 2 60 ? -3.940 21.875 47.640 1.00 7.06 60 GLY C O 1
ATOM 1251 N N . GLY C 2 61 ? -2.490 20.249 48.059 1.00 5.45 61 GLY C N 1
ATOM 1252 C CA . GLY C 2 61 ? -2.515 19.773 46.711 1.00 5.55 61 GLY C CA 1
ATOM 1253 C C . GLY C 2 61 ? -1.801 20.686 45.753 1.00 5.13 61 GLY C C 1
ATOM 1254 O O . GLY C 2 61 ? -1.001 21.546 46.149 1.00 6.67 61 GLY C O 1
ATOM 1266 N N . GLY C 2 63 ? 0.988 21.505 42.877 1.00 6.18 63 GLY C N 1
ATOM 1267 C CA . GLY C 2 63 ? 2.241 21.029 42.334 1.00 5.85 63 GLY C CA 1
ATOM 1268 C C . GLY C 2 63 ? 2.062 20.432 40.967 1.00 4.53 63 GLY C C 1
ATOM 1269 O O . GLY C 2 63 ? 1.244 20.914 40.169 1.00 6.12 63 GLY C O 1
ATOM 1270 N N . GLY C 2 64 ? 2.797 19.376 40.637 1.00 4.26 64 GLY C N 1
ATOM 1271 C CA . GLY C 2 64 ? 2.763 18.828 39.299 1.00 3.58 64 GLY C CA 1
ATOM 1272 C C . GLY C 2 64 ? 3.368 19.747 38.284 1.00 3.49 64 GLY C C 1
ATOM 1273 O O . GLY C 2 64 ? 4.096 20.700 38.608 1.00 4.28 64 GLY C O 1
ATOM 1283 N N . GLY C 2 66 ? 5.934 20.457 35.252 1.00 4.77 66 GLY C N 1
ATOM 1284 C CA . GLY C 2 66 ? 7.163 19.974 34.744 1.00 4.23 66 GLY C CA 1
ATOM 1285 C C . GLY C 2 66 ? 7.049 19.415 33.361 1.00 3.51 66 GLY C C 1
ATOM 1286 O O . GLY C 2 66 ? 6.246 19.855 32.543 1.00 4.88 66 GLY C O 1
ATOM 1287 N N . GLY C 2 67 ? 7.867 18.434 33.026 1.00 4.07 67 GLY C N 1
ATOM 1288 C CA . GLY C 2 67 ? 7.915 17.891 31.695 1.00 4.40 67 GLY C CA 1
ATOM 1289 C C . GLY C 2 67 ? 8.732 18.703 30.736 1.00 4.58 67 GLY C C 1
ATOM 1290 O O . GLY C 2 67 ? 9.709 19.353 31.102 1.00 7.80 67 GLY C O 1
ATOM 1297 N N . GLY C 2 69 ? 11.327 19.240 27.603 1.00 6.46 69 GLY C N 1
ATOM 1298 C CA . GLY C 2 69 ? 12.545 18.615 27.221 1.00 6.88 69 GLY C CA 1
ATOM 1299 C C . GLY C 2 69 ? 13.597 19.631 26.930 1.00 6.76 69 GLY C C 1
ATOM 1300 O O . GLY C 2 69 ? 13.290 20.773 26.559 1.00 9.06 69 GLY C O 1
ATOM 1321 N N . GLY C 2 73 ? 11.519 20.784 32.734 1.00 4.77 73 GLY C N 1
ATOM 1322 C CA . GLY C 2 73 ? 11.499 20.748 34.165 1.00 5.58 73 GLY C CA 1
ATOM 1323 C C . GLY C 2 73 ? 10.636 21.824 34.770 1.00 5.46 73 GLY C C 1
ATOM 1324 O O . GLY C 2 73 ? 9.687 22.340 34.145 1.00 5.97 73 GLY C O 1
ATOM 1338 N N . GLY C 2 76 ? 6.062 21.877 40.289 1.00 5.38 76 GLY C N 1
ATOM 1339 C CA . GLY C 2 76 ? 6.227 21.664 41.715 1.00 5.22 76 GLY C CA 1
ATOM 1340 C C . GLY C 2 76 ? 5.606 22.744 42.547 1.00 5.98 76 GLY C C 1
ATOM 1341 O O . GLY C 2 76 ? 4.709 23.450 42.117 1.00 6.60 76 GLY C O 1
ATOM 1354 N N . GLY C 2 79 ? 1.128 22.523 47.782 1.00 7.11 79 GLY C N 1
ATOM 1355 C CA . GLY C 2 79 ? 1.142 21.966 49.112 1.00 6.48 79 GLY C CA 1
ATOM 1356 C C . GLY C 2 79 ? 0.798 22.983 50.173 1.00 5.51 79 GLY C C 1
ATOM 1357 O O . GLY C 2 79 ? 0.001 23.884 49.946 1.00 6.35 79 GLY C O 1
ATOM 1386 N N . GLY D 2 3 ? -11.794 -2.112 19.682 1.00 5.53 3 GLY D N 1
ATOM 1387 C CA . GLY D 2 3 ? -10.928 -3.232 19.435 1.00 6.04 3 GLY D CA 1
ATOM 1388 C C . GLY D 2 3 ? -10.690 -3.486 17.957 1.00 4.77 3 GLY D C 1
ATOM 1389 O O . GLY D 2 3 ? -10.885 -2.594 17.093 1.00 5.83 3 GLY D O 1
ATOM 1403 N N . GLY D 2 6 ? -5.578 -3.759 13.173 1.00 4.84 6 GLY D N 1
ATOM 1404 C CA . GLY D 2 6 ? -4.427 -4.546 12.870 1.00 5.19 6 GLY D CA 1
ATOM 1405 C C . GLY D 2 6 ? -4.344 -4.958 11.415 1.00 5.87 6 GLY D C 1
ATOM 1406 O O . GLY D 2 6 ? -4.794 -4.252 10.510 1.00 7.52 6 GLY D O 1
ATOM 1422 N N . GLY D 2 9 ? 0.123 -4.727 6.283 1.00 9.13 9 GLY D N 1
ATOM 1423 C CA . GLY D 2 9 ? 1.315 -5.365 5.737 1.00 9.92 9 GLY D CA 1
ATOM 1424 C C . GLY D 2 9 ? 1.113 -5.709 4.274 1.00 8.12 9 GLY D C 1
ATOM 1425 O O . GLY D 2 9 ? 0.142 -5.283 3.660 1.00 10.50 9 GLY D O 1
ATOM 1441 N N . GLY D 2 12 ? 6.394 -6.228 -0.739 1.00 6.65 12 GLY D N 1
ATOM 1442 C CA . GLY D 2 12 ? 7.643 -6.937 -0.743 1.00 8.19 12 GLY D CA 1
ATOM 1443 C C . GLY D 2 12 ? 8.788 -6.033 -1.022 1.00 8.67 12 GLY D C 1
ATOM 1444 O O . GLY D 2 12 ? 8.617 -4.963 -1.612 1.00 7.04 12 GLY D O 1
ATOM 1458 N N . GLY D 2 15 ? 8.391 -3.678 1.728 1.00 5.79 15 GLY D N 1
ATOM 1459 C CA . GLY D 2 15 ? 7.060 -3.992 2.196 1.00 5.94 15 GLY D CA 1
ATOM 1460 C C . GLY D 2 15 ? 7.078 -4.275 3.661 1.00 6.35 15 GLY D C 1
ATOM 1461 O O . GLY D 2 15 ? 7.919 -3.736 4.371 1.00 7.31 15 GLY D O 1
ATOM 1474 N N . GLY D 2 18 ? 2.843 -3.114 9.032 1.00 4.98 18 GLY D N 1
ATOM 1475 C CA . GLY D 2 18 ? 1.504 -3.290 9.546 1.00 4.86 18 GLY D CA 1
ATOM 1476 C C . GLY D 2 18 ? 1.523 -3.727 10.983 1.00 4.84 18 GLY D C 1
ATOM 1477 O O . GLY D 2 18 ? 2.405 -3.343 11.733 1.00 6.34 18 GLY D O 1
ATOM 1488 N N . GLY D 2 21 ? -2.861 -2.202 16.086 1.00 4.89 21 GLY D N 1
ATOM 1489 C CA . GLY D 2 21 ? -4.243 -2.431 16.435 1.00 4.22 21 GLY D CA 1
ATOM 1490 C C . GLY D 2 21 ? -4.414 -3.035 17.807 1.00 4.38 21 GLY D C 1
ATOM 1491 O O . GLY D 2 21 ? -3.562 -2.892 18.683 1.00 5.16 21 GLY D O 1
ATOM 1505 N N . GLY D 2 24 ? -8.576 -1.611 22.993 1.00 4.28 24 GLY D N 1
ATOM 1506 C CA . GLY D 2 24 ? -9.996 -1.764 23.256 1.00 5.45 24 GLY D CA 1
ATOM 1507 C C . GLY D 2 24 ? -10.227 -2.478 24.539 1.00 5.84 24 GLY D C 1
ATOM 1508 O O . GLY D 2 24 ? -9.548 -2.226 25.531 1.00 6.72 24 GLY D O 1
ATOM 1509 N N . GLY D 2 25 ? -11.174 -3.388 24.596 1.00 5.67 25 GLY D N 1
ATOM 1510 C CA . GLY D 2 25 ? -11.617 -3.929 25.868 1.00 5.91 25 GLY D CA 1
ATOM 1511 C C . GLY D 2 25 ? -12.163 -2.797 26.734 1.00 5.37 25 GLY D C 1
ATOM 1512 O O . GLY D 2 25 ? -12.405 -1.670 26.247 1.00 6.15 25 GLY D O 1
ATOM 1520 N N . GLY D 2 27 ? -14.215 -0.074 28.182 1.00 5.84 27 GLY D N 1
ATOM 1521 C CA . GLY D 2 27 ? -15.314 0.656 27.640 1.00 5.48 27 GLY D CA 1
ATOM 1522 C C . GLY D 2 27 ? -15.271 0.845 26.152 1.00 6.21 27 GLY D C 1
ATOM 1523 O O . GLY D 2 27 ? -16.167 1.497 25.599 1.00 7.11 27 GLY D O 1
ATOM 1538 N N . GLY D 2 30 ? -9.757 2.042 20.888 1.00 4.22 30 GLY D N 1
ATOM 1539 C CA . GLY D 2 30 ? -8.692 1.233 20.338 1.00 3.61 30 GLY D CA 1
ATOM 1540 C C . GLY D 2 30 ? -8.869 0.894 18.894 1.00 4.08 30 GLY D C 1
ATOM 1541 O O . GLY D 2 30 ? -9.464 1.643 18.120 1.00 4.54 30 GLY D O 1
ATOM 1542 N N . GLY D 2 31 ? -8.319 -0.237 18.465 1.00 3.97 31 GLY D N 1
ATOM 1543 C CA . GLY D 2 31 ? -8.277 -0.612 17.069 1.00 3.84 31 GLY D CA 1
ATOM 1544 C C . GLY D 2 31 ? -7.241 0.155 16.287 1.00 3.46 31 GLY D C 1
ATOM 1545 O O . GLY D 2 31 ? -6.187 0.557 16.819 1.00 4.19 31 GLY D O 1
ATOM 1556 N N . GLY D 2 33 ? -4.220 0.771 13.559 1.00 4.34 33 GLY D N 1
ATOM 1557 C CA . GLY D 2 33 ? -3.093 0.029 13.106 1.00 4.53 33 GLY D CA 1
ATOM 1558 C C . GLY D 2 33 ? -3.220 -0.417 11.678 1.00 4.42 33 GLY D C 1
ATOM 1559 O O . GLY D 2 33 ? -3.919 0.198 10.880 1.00 6.00 33 GLY D O 1
ATOM 1560 N N . GLY D 2 34 ? -2.553 -1.489 11.305 1.00 4.70 34 GLY D N 1
ATOM 1561 C CA . GLY D 2 34 ? -2.511 -1.918 9.933 1.00 5.46 34 GLY D CA 1
ATOM 1562 C C . GLY D 2 34 ? -1.700 -1.002 9.042 1.00 4.87 34 GLY D C 1
ATOM 1563 O O . GLY D 2 34 ? -0.722 -0.361 9.455 1.00 4.86 34 GLY D O 1
ATOM 1572 N N . GLY D 2 36 ? 1.080 -0.072 6.397 1.00 4.85 36 GLY D N 1
ATOM 1573 C CA . GLY D 2 36 ? 2.329 -0.624 5.974 1.00 4.80 36 GLY D CA 1
ATOM 1574 C C . GLY D 2 36 ? 2.255 -1.291 4.628 1.00 4.89 36 GLY D C 1
ATOM 1575 O O . GLY D 2 36 ? 1.488 -0.871 3.778 1.00 4.46 36 GLY D O 1
ATOM 1576 N N . GLY D 2 37 ? 3.066 -2.310 4.374 1.00 5.81 37 GLY D N 1
ATOM 1577 C CA . GLY D 2 37 ? 3.131 -2.954 3.092 1.00 5.55 37 GLY D CA 1
ATOM 1578 C C . GLY D 2 37 ? 3.856 -2.144 2.075 1.00 4.29 37 GLY D C 1
ATOM 1579 O O . GLY D 2 37 ? 4.819 -1.451 2.378 1.00 4.96 37 GLY D O 1
ATOM 1588 N N . GLY D 2 39 ? 6.304 -1.248 -0.987 1.00 5.75 39 GLY D N 1
ATOM 1589 C CA . GLY D 2 39 ? 7.539 -1.713 -1.605 1.00 7.03 39 GLY D CA 1
ATOM 1590 C C . GLY D 2 39 ? 7.363 -1.849 -3.094 1.00 8.97 39 GLY D C 1
ATOM 1591 O O . GLY D 2 39 ? 6.883 -0.927 -3.765 1.00 10.39 39 GLY D O 1
ATOM 1607 N N . GLY D 2 42 ? 11.629 0.093 -6.641 1.00 12.18 42 GLY D N 1
ATOM 1608 C CA . GLY D 2 42 ? 12.966 0.228 -6.098 1.00 11.68 42 GLY D CA 1
ATOM 1609 C C . GLY D 2 42 ? 13.098 -0.194 -4.648 1.00 11.69 42 GLY D C 1
ATOM 1610 O O . GLY D 2 42 ? 14.195 -0.084 -4.063 1.00 13.60 42 GLY D O 1
ATOM 1622 N N . GLY D 2 45 ? 8.866 1.084 1.361 1.00 6.01 45 GLY D N 1
ATOM 1623 C CA . GLY D 2 45 ? 7.619 0.707 1.988 1.00 5.50 45 GLY D CA 1
ATOM 1624 C C . GLY D 2 45 ? 7.768 0.362 3.424 1.00 5.21 45 GLY D C 1
ATOM 1625 O O . GLY D 2 45 ? 8.716 0.793 4.099 1.00 6.52 45 GLY D O 1
ATOM 1626 N N . GLY D 2 46 ? 6.871 -0.451 3.952 1.00 4.69 46 GLY D N 1
ATOM 1627 C CA . GLY D 2 46 ? 6.880 -0.834 5.340 1.00 4.82 46 GLY D CA 1
ATOM 1628 C C . GLY D 2 46 ? 6.217 0.157 6.260 1.00 5.03 46 GLY D C 1
ATOM 1629 O O . GLY D 2 46 ? 5.402 0.991 5.847 1.00 4.99 46 GLY D O 1
ATOM 1637 N N . GLY D 2 48 ? 3.682 1.571 9.054 1.00 4.24 48 GLY D N 1
ATOM 1638 C CA . GLY D 2 48 ? 2.355 1.325 9.554 1.00 4.05 48 GLY D CA 1
ATOM 1639 C C . GLY D 2 48 ? 2.363 0.808 10.961 1.00 4.11 48 GLY D C 1
ATOM 1640 O O . GLY D 2 48 ? 3.270 1.085 11.739 1.00 4.83 48 GLY D O 1
ATOM 1641 N N . GLY D 2 49 ? 1.327 0.090 11.342 1.00 4.50 49 GLY D N 1
ATOM 1642 C CA . GLY D 2 49 ? 1.164 -0.378 12.654 1.00 5.01 49 GLY D CA 1
ATOM 1643 C C . GLY D 2 49 ? 0.691 0.706 13.579 1.00 4.47 49 GLY D C 1
ATOM 1644 O O . GLY D 2 49 ? -0.078 1.578 13.180 1.00 5.20 49 GLY D O 1
ATOM 1650 N N . GLY D 2 51 ? -1.600 2.421 16.412 1.00 4.77 51 GLY D N 1
ATOM 1651 C CA . GLY D 2 51 ? -2.935 2.260 16.925 1.00 3.85 51 GLY D CA 1
ATOM 1652 C C . GLY D 2 51 ? -2.970 1.573 18.261 1.00 4.02 51 GLY D C 1
ATOM 1653 O O . GLY D 2 51 ? -2.017 1.674 19.041 1.00 5.22 51 GLY D O 1
ATOM 1654 N N . GLY D 2 52 ? -4.065 0.909 18.594 1.00 4.71 52 GLY D N 1
ATOM 1655 C CA . GLY D 2 52 ? -4.240 0.310 19.873 1.00 4.19 52 GLY D CA 1
ATOM 1656 C C . GLY D 2 52 ? -4.661 1.312 20.913 1.00 4.15 52 GLY D C 1
ATOM 1657 O O . GLY D 2 52 ? -5.396 2.285 20.647 1.00 4.21 52 GLY D O 1
ATOM 1669 N N . GLY D 2 55 ? -9.718 1.421 25.783 1.00 5.70 55 GLY D N 1
ATOM 1670 C CA . GLY D 2 55 ? -10.179 0.786 27.003 1.00 6.70 55 GLY D CA 1
ATOM 1671 C C . GLY D 2 55 ? -10.826 1.799 27.933 1.00 6.34 55 GLY D C 1
ATOM 1672 O O . GLY D 2 55 ? -11.850 1.520 28.586 1.00 8.94 55 GLY D O 1
ATOM 1673 N N . GLY D 2 56 ? -10.291 3.005 28.036 1.00 6.53 56 GLY D N 1
ATOM 1674 C CA . GLY D 2 56 ? -10.762 4.030 28.955 1.00 6.33 56 GLY D CA 1
ATOM 1675 C C . GLY D 2 56 ? -11.597 5.094 28.327 1.00 6.37 56 GLY D C 1
ATOM 1676 O O . GLY D 2 56 ? -11.955 6.067 28.990 1.00 8.26 56 GLY D O 1
ATOM 1684 N N . GLY D 2 58 ? -10.682 7.204 26.042 1.00 6.73 58 GLY D N 1
ATOM 1685 C CA . GLY D 2 58 ? -9.844 8.288 25.563 1.00 7.71 58 GLY D CA 1
ATOM 1686 C C . GLY D 2 58 ? -9.732 8.347 24.057 1.00 7.31 58 GLY D C 1
ATOM 1687 O O . GLY D 2 58 ? -9.208 9.362 23.518 1.00 9.90 58 GLY D O 1
ATOM 1695 N N . GLY D 2 60 ? -7.966 6.319 21.251 1.00 4.84 60 GLY D N 1
ATOM 1696 C CA . GLY D 2 60 ? -7.057 5.306 20.786 1.00 5.18 60 GLY D CA 1
ATOM 1697 C C . GLY D 2 60 ? -7.288 5.020 19.331 1.00 4.38 60 GLY D C 1
ATOM 1698 O O . GLY D 2 60 ? -7.999 5.751 18.626 1.00 6.41 60 GLY D O 1
ATOM 1699 N N . GLY D 2 61 ? -6.711 3.970 18.809 1.00 4.66 61 GLY D N 1
ATOM 1700 C CA . GLY D 2 61 ? -6.732 3.740 17.393 1.00 4.05 61 GLY D CA 1
ATOM 1701 C C . GLY D 2 61 ? -5.845 4.681 16.643 1.00 4.63 61 GLY D C 1
ATOM 1702 O O . GLY D 2 61 ? -4.883 5.241 17.198 1.00 5.69 61 GLY D O 1
ATOM 1714 N N . GLY D 2 63 ? -2.860 5.268 13.936 1.00 4.78 63 GLY D N 1
ATOM 1715 C CA . GLY D 2 63 ? -1.788 4.531 13.346 1.00 6.06 63 GLY D CA 1
ATOM 1716 C C . GLY D 2 63 ? -2.044 4.249 11.892 1.00 6.28 63 GLY D C 1
ATOM 1717 O O . GLY D 2 63 ? -2.684 5.016 11.211 1.00 6.60 63 GLY D O 1
ATOM 1718 N N . GLY D 2 64 ? -1.565 3.135 11.362 1.00 6.54 64 GLY D N 1
ATOM 1719 C CA . GLY D 2 64 ? -1.630 2.863 9.943 1.00 6.95 64 GLY D CA 1
ATOM 1720 C C . GLY D 2 64 ? -0.700 3.753 9.162 1.00 6.05 64 GLY D C 1
ATOM 1721 O O . GLY D 2 64 ? 0.404 4.101 9.612 1.00 7.00 64 GLY D O 1
ATOM 1728 N N . GLY D 2 66 ? 2.116 4.416 6.456 1.00 5.45 66 GLY D N 1
ATOM 1729 C CA . GLY D 2 66 ? 3.191 3.634 5.899 1.00 5.35 66 GLY D CA 1
ATOM 1730 C C . GLY D 2 66 ? 2.909 3.250 4.479 1.00 4.14 66 GLY D C 1
ATOM 1731 O O . GLY D 2 66 ? 2.201 3.934 3.757 1.00 5.16 66 GLY D O 1
ATOM 1732 N N . GLY D 2 67 ? 3.472 2.150 4.024 1.00 4.51 67 GLY D N 1
ATOM 1733 C CA . GLY D 2 67 ? 3.294 1.711 2.675 1.00 4.12 67 GLY D CA 1
ATOM 1734 C C . GLY D 2 67 ? 4.004 2.562 1.692 1.00 4.38 67 GLY D C 1
ATOM 1735 O O . GLY D 2 67 ? 5.022 3.194 2.007 1.00 5.65 67 GLY D O 1
ATOM 1742 N N . GLY D 2 69 ? 6.433 3.278 -1.584 1.00 5.82 69 GLY D N 1
ATOM 1743 C CA . GLY D 2 69 ? 7.665 2.646 -1.987 1.00 6.55 69 GLY D CA 1
ATOM 1744 C C . GLY D 2 69 ? 8.701 3.635 -2.404 1.00 6.84 69 GLY D C 1
ATOM 1745 O O . GLY D 2 69 ? 8.372 4.770 -2.742 1.00 8.71 69 GLY D O 1
ATOM 1769 N N . GLY D 2 73 ? 7.105 4.256 3.690 1.00 5.27 73 GLY D N 1
ATOM 1770 C CA . GLY D 2 73 ? 7.409 3.983 5.063 1.00 5.27 73 GLY D CA 1
ATOM 1771 C C . GLY D 2 73 ? 6.828 4.987 6.016 1.00 5.33 73 GLY D C 1
ATOM 1772 O O . GLY D 2 73 ? 5.895 5.738 5.685 1.00 5.68 73 GLY D O 1
ATOM 1786 N N . GLY D 2 76 ? 2.396 4.537 11.562 1.00 4.96 76 GLY D N 1
ATOM 1787 C CA . GLY D 2 76 ? 2.364 4.069 12.909 1.00 5.03 76 GLY D CA 1
ATOM 1788 C C . GLY D 2 76 ? 1.981 5.162 13.880 1.00 5.43 76 GLY D C 1
ATOM 1789 O O . GLY D 2 76 ? 1.237 6.077 13.546 1.00 5.85 76 GLY D O 1
ATOM 1802 N N . GLY D 2 79 ? -2.627 5.321 18.926 1.00 5.45 79 GLY D N 1
ATOM 1803 C CA . GLY D 2 79 ? -2.833 4.574 20.123 1.00 6.18 79 GLY D CA 1
ATOM 1804 C C . GLY D 2 79 ? -3.064 5.472 21.321 1.00 5.53 79 GLY D C 1
ATOM 1805 O O . GLY D 2 79 ? -3.620 6.562 21.213 1.00 5.79 79 GLY D O 1
#

Radius of gyration: 24.09 Å; Cα contacts (8 Å, |Δi|>4): 1086; chains: 4; bounding box: 37×33×88 Å

Solvent-accessible surface area: 12490 Å² total

Sequence (234 aa):
CKGADGAHGVGCPGTAGAAGSVGGPGCDGGHGGNGGNGNPGCAGGVGGAGGASGGTGVGGRGGKGGSGTPKGADGAPGAPCKGADGAHGVGCPGTAGAAGSVGGPGCDGGHGGNGGNGNPGCAGGVGGAGGASGGTGVGGRGGKGGSGTPKGADGAPGAPGGGGGGGGGGGGGGGGGGGGGGGGGGGGGGGGGGGGGGGGGGGGGGGGGGGGGGGGGGGGGGGGGGGGGGGGGG

B-factor: mean 8.58, std 4.88, range [2.14, 29.39]

Secondary structure (DSSP, 8-state):
-BPPPPPPP--TTPPPPPPPPPPPTT-BPPPPPPPPPPPTT-PPPPPPPPPPPSSSS-PPPPPPPPPSTTPPPPPPPPP-/-BPPPPPPP--TTPPPPPPPPPPPTT-BPPPPPPPPPPPTTSPPPPPPPPPPPSSSS-PPPPPPPPPSTTPPPPPPPPP-/-------------------------------------/-------------------------------------

Organism: NCBI:txid351090